Protein AF-A0A699LBB0-F1 (afdb_monomer_lite)

Sequence (188 aa):
MNMSPANKAYFEFEKEAIHLILNGIGDEIYSTVNACQTAQEMWEAIERLQQGESLTFKMTMNVVAAREKVGSLVVQQSGIQCFNCKEFNHFAKECRKPKRVKDSVYHKEKMLMCKQAEKERDDERVALANLIANLKLDVDENKKIQKQLKKANTTLAQELKECKTILAKTSKPLGESNSVRDSFLIAL

Radius of gyration: 39.81 Å; chains: 1; bounding box: 72×60×125 Å

Structure (mmCIF, N/CA/C/O backbone):
data_AF-A0A699LBB0-F1
#
_entry.id   AF-A0A699LBB0-F1
#
loop_
_atom_site.group_PDB
_atom_site.id
_atom_site.type_symbol
_atom_site.label_atom_id
_atom_site.label_alt_id
_atom_site.label_comp_id
_atom_site.label_asym_id
_atom_site.label_entity_id
_atom_site.label_seq_id
_atom_site.pdbx_PDB_ins_code
_atom_site.Cartn_x
_atom_site.Cartn_y
_atom_site.Cartn_z
_atom_site.occupancy
_atom_site.B_iso_or_equiv
_atom_site.auth_seq_id
_atom_site.auth_comp_id
_atom_site.auth_asym_id
_atom_site.auth_atom_id
_atom_site.pdbx_PDB_model_num
ATOM 1 N N . MET A 1 1 ? -10.894 26.001 49.908 1.00 48.53 1 MET A N 1
ATOM 2 C CA . MET A 1 1 ? -11.945 24.960 49.942 1.00 48.53 1 MET A CA 1
ATOM 3 C C . MET A 1 1 ? -11.392 23.718 49.254 1.00 48.53 1 MET A C 1
ATOM 5 O O . MET A 1 1 ? -11.045 23.811 48.086 1.00 48.53 1 MET A O 1
ATOM 9 N N . ASN A 1 2 ? -11.216 22.603 49.974 1.00 55.53 2 ASN A N 1
ATOM 10 C CA . ASN A 1 2 ? -10.726 21.348 49.388 1.00 55.53 2 ASN A CA 1
ATOM 11 C C . ASN A 1 2 ? -11.867 20.671 48.622 1.00 55.53 2 ASN A C 1
ATOM 13 O O . ASN A 1 2 ? -12.821 20.190 49.229 1.00 55.53 2 ASN A O 1
ATOM 17 N N . MET A 1 3 ? -11.782 20.659 47.294 1.00 54.81 3 MET A N 1
ATOM 18 C CA . MET A 1 3 ? -12.710 19.905 46.453 1.00 54.81 3 MET A CA 1
ATOM 19 C C . MET A 1 3 ? -12.428 18.402 46.541 1.00 54.81 3 MET A C 1
ATOM 21 O O . MET A 1 3 ? -11.270 17.986 46.583 1.00 54.81 3 MET A O 1
ATOM 25 N N . SER A 1 4 ? -13.486 17.583 46.545 1.00 69.56 4 SER A N 1
ATOM 26 C CA . SER A 1 4 ? -13.346 16.124 46.531 1.00 69.56 4 SER A CA 1
ATOM 27 C C . SER A 1 4 ? -12.739 15.646 45.197 1.00 69.56 4 SER A C 1
ATOM 29 O O . SER A 1 4 ? -12.966 16.281 44.160 1.00 69.56 4 SER A O 1
ATOM 31 N N . PRO A 1 5 ? -12.005 14.517 45.178 1.00 63.12 5 PRO A N 1
ATOM 32 C CA . PRO A 1 5 ? -11.425 13.966 43.950 1.00 63.12 5 PRO A CA 1
ATOM 33 C C . PRO A 1 5 ? -12.453 13.709 42.835 1.00 63.12 5 PRO A C 1
ATOM 35 O O . PRO A 1 5 ? -12.134 13.880 41.661 1.00 63.12 5 PRO A O 1
ATOM 38 N N . ALA A 1 6 ? -13.698 13.371 43.192 1.00 58.69 6 ALA A N 1
ATOM 39 C CA . ALA A 1 6 ? -14.789 13.166 42.238 1.00 58.69 6 ALA A CA 1
ATOM 40 C C . ALA A 1 6 ? -15.269 14.484 41.604 1.00 58.69 6 ALA A C 1
ATOM 42 O O . ALA A 1 6 ? -15.488 14.543 40.397 1.00 58.69 6 ALA A O 1
ATOM 43 N N . ASN A 1 7 ? -15.345 15.565 42.388 1.00 60.31 7 ASN A N 1
ATOM 44 C CA . ASN A 1 7 ? -15.738 16.886 41.882 1.00 60.31 7 ASN A CA 1
ATOM 45 C C . ASN A 1 7 ? -14.642 17.501 41.001 1.00 60.31 7 ASN A C 1
ATOM 47 O O . ASN A 1 7 ? -14.938 18.249 40.074 1.00 60.31 7 ASN A O 1
ATOM 51 N N . LYS A 1 8 ? -13.373 17.161 41.263 1.00 69.62 8 LYS A N 1
ATOM 52 C CA . LYS A 1 8 ? -12.247 17.556 40.410 1.00 69.62 8 LYS A CA 1
ATOM 53 C C . LYS A 1 8 ? -12.285 16.837 39.058 1.00 69.62 8 LYS A C 1
ATOM 55 O O . LYS A 1 8 ? -12.109 17.478 38.034 1.00 69.62 8 LYS A O 1
ATOM 60 N N . ALA A 1 9 ? -12.571 15.535 39.050 1.00 62.31 9 ALA A N 1
ATOM 61 C CA . ALA A 1 9 ? -12.694 14.761 37.814 1.00 62.31 9 ALA A CA 1
ATOM 62 C C . ALA A 1 9 ? -13.878 15.220 36.944 1.00 62.31 9 ALA A C 1
ATOM 64 O O . ALA A 1 9 ? -13.747 15.288 35.727 1.00 62.31 9 ALA A O 1
ATOM 65 N N . TYR A 1 10 ? -15.004 15.582 37.567 1.00 62.62 10 TYR A N 1
ATOM 66 C CA . TYR A 1 10 ? -16.155 16.159 36.869 1.00 62.62 10 TYR A CA 1
ATOM 67 C C . TYR A 1 10 ? -15.807 17.495 36.190 1.00 62.62 10 TYR A C 1
ATOM 69 O O . TYR A 1 10 ? -16.092 17.676 35.012 1.00 62.62 10 TYR A O 1
ATOM 77 N N . PHE A 1 11 ? -15.127 18.396 36.905 1.00 64.94 11 PHE A N 1
ATOM 78 C CA . PHE A 1 11 ? -14.743 19.704 36.369 1.00 64.94 11 PHE A CA 1
ATOM 79 C C . PHE A 1 11 ? -13.715 19.604 35.231 1.00 64.94 11 PHE A C 1
ATOM 81 O O . PHE A 1 11 ? -13.811 20.325 34.240 1.00 64.94 11 PHE A O 1
ATOM 88 N N . GLU A 1 12 ? -12.749 18.686 35.336 1.00 64.56 12 GLU A N 1
ATOM 89 C CA . GLU A 1 12 ? -11.790 18.440 34.250 1.00 64.56 12 GLU A CA 1
ATOM 90 C C . GLU A 1 12 ? -12.471 17.822 33.018 1.00 64.56 12 GLU A C 1
ATOM 92 O O . GLU A 1 12 ? -12.182 18.234 31.898 1.00 64.56 12 GLU A O 1
ATOM 97 N N . PHE A 1 13 ? -13.437 16.915 33.208 1.00 64.62 13 PHE A N 1
ATOM 98 C CA . PHE A 1 13 ? -14.227 16.347 32.109 1.00 64.62 13 PHE A CA 1
ATOM 99 C C . PHE A 1 13 ? -15.085 17.406 31.399 1.00 64.62 13 PHE A C 1
ATOM 101 O O . PHE A 1 13 ? -15.156 17.431 30.173 1.00 64.62 13 PHE A O 1
ATOM 108 N N . GLU A 1 14 ? -15.715 18.306 32.154 1.00 60.16 14 GLU A N 1
ATOM 109 C CA . GLU A 1 14 ? -16.531 19.396 31.608 1.00 60.16 14 GLU A CA 1
ATOM 110 C C . GLU A 1 14 ? -15.676 20.405 30.824 1.00 60.16 14 GLU A C 1
ATOM 112 O O . GLU A 1 14 ? -16.025 20.793 29.709 1.00 60.16 14 GLU A O 1
ATOM 117 N N . LYS A 1 15 ? -14.496 20.754 31.347 1.00 68.38 15 LYS A N 1
ATOM 118 C CA . LYS A 1 15 ? -13.512 21.600 30.660 1.00 68.38 15 LYS A CA 1
ATOM 119 C C . LYS A 1 15 ? -13.000 20.960 29.364 1.00 68.38 15 LYS A C 1
ATOM 121 O O . LYS A 1 15 ? -12.863 21.652 28.357 1.00 68.38 15 LYS A O 1
ATOM 126 N N . GLU A 1 16 ? -12.736 19.656 29.372 1.00 64.69 16 GLU A N 1
ATOM 127 C CA . GLU A 1 16 ? -12.279 18.910 28.196 1.00 64.69 16 GLU A CA 1
ATOM 128 C C . GLU A 1 16 ? -13.391 18.776 27.141 1.00 64.69 16 GLU A C 1
ATOM 130 O O . GLU A 1 16 ? -13.131 18.945 25.951 1.00 64.69 16 GLU A O 1
ATOM 135 N N . ALA A 1 17 ? -14.649 18.594 27.559 1.00 62.25 17 ALA A N 1
ATOM 136 C CA . ALA A 1 17 ? -15.809 18.590 26.667 1.00 62.25 17 ALA A CA 1
ATOM 137 C C . ALA A 1 17 ? -16.053 19.960 26.012 1.00 62.25 17 ALA A C 1
ATOM 139 O O . ALA A 1 17 ? -16.265 20.031 24.802 1.00 62.25 17 ALA A O 1
ATOM 140 N N . ILE A 1 18 ? -15.966 21.053 26.777 1.00 64.06 18 ILE A N 1
ATOM 141 C CA . ILE A 1 18 ? -16.083 22.423 26.250 1.00 64.06 18 ILE A CA 1
ATOM 142 C C . ILE A 1 18 ? -14.939 22.718 25.274 1.00 64.06 18 ILE A C 1
ATOM 144 O O . ILE A 1 18 ? -15.178 23.250 24.194 1.00 64.06 18 ILE A O 1
ATOM 148 N N . HIS A 1 19 ? -13.711 22.314 25.603 1.00 62.78 19 HIS A N 1
ATOM 149 C CA . HIS A 1 19 ? -12.555 22.449 24.716 1.00 62.78 19 HIS A CA 1
ATOM 150 C C . HIS A 1 19 ? -12.717 21.647 23.413 1.00 62.78 19 HIS A C 1
ATOM 152 O O . HIS A 1 19 ? -12.365 22.132 22.343 1.00 62.78 19 HIS A O 1
ATOM 158 N N . LEU A 1 20 ? -13.298 20.446 23.471 1.00 60.78 20 LEU A N 1
ATOM 159 C CA . LEU A 1 20 ? -13.593 19.633 22.287 1.00 60.78 20 LEU A CA 1
ATOM 160 C C . LEU A 1 20 ? -14.722 20.215 21.423 1.00 60.78 20 LEU A C 1
ATOM 162 O O . LEU A 1 20 ? -14.669 20.081 20.204 1.00 60.78 20 LEU A O 1
ATOM 166 N N . ILE A 1 21 ? -15.717 20.872 22.025 1.00 64.88 21 ILE A N 1
ATOM 167 C CA . ILE A 1 21 ? -16.786 21.571 21.293 1.00 64.88 21 ILE A CA 1
ATOM 168 C C . ILE A 1 21 ? -16.237 22.837 20.630 1.00 64.88 21 ILE A C 1
ATOM 170 O O . ILE A 1 21 ? -16.498 23.065 19.452 1.00 64.88 21 ILE A O 1
ATOM 174 N N . LEU A 1 22 ? -15.434 23.624 21.351 1.00 55.34 22 LEU A N 1
ATOM 175 C CA . LEU A 1 22 ? -14.814 24.844 20.829 1.00 55.34 22 LEU A CA 1
ATOM 176 C C . LEU A 1 22 ? -13.776 24.550 19.738 1.00 55.34 22 LEU A C 1
ATOM 178 O O . LEU A 1 22 ? -13.750 25.265 18.750 1.00 55.34 22 LEU A O 1
ATOM 182 N N . ASN A 1 23 ? -13.001 23.466 19.854 1.00 61.09 23 ASN A N 1
ATOM 183 C CA . ASN A 1 23 ? -12.107 23.007 18.780 1.00 61.09 23 ASN A CA 1
ATOM 184 C C . ASN A 1 23 ? -12.842 22.258 17.653 1.00 61.09 23 ASN A C 1
ATOM 186 O O . ASN A 1 23 ? -12.261 22.005 16.599 1.00 61.09 23 ASN A O 1
ATOM 190 N N . GLY A 1 24 ? -14.084 21.826 17.893 1.00 58.84 24 GLY A N 1
ATOM 191 C CA . GLY A 1 24 ? -14.927 21.131 16.918 1.00 58.84 24 GLY A CA 1
ATOM 192 C C . GLY A 1 24 ? -15.723 22.084 16.025 1.00 58.84 24 GLY A C 1
ATOM 193 O O . GLY A 1 24 ? -16.041 21.734 14.889 1.00 58.84 24 GLY A O 1
ATOM 194 N N . ILE A 1 25 ? -16.019 23.291 16.510 1.00 59.22 25 ILE A N 1
ATOM 195 C CA . ILE A 1 25 ? -16.519 24.392 15.687 1.00 59.22 25 ILE A CA 1
ATOM 196 C C . ILE A 1 25 ? -15.293 25.032 15.036 1.00 59.22 25 ILE A C 1
ATOM 198 O O . ILE A 1 25 ? -14.481 25.642 15.718 1.00 59.22 25 ILE A O 1
ATOM 202 N N . GLY A 1 26 ? -15.128 24.851 13.723 1.00 62.97 26 GLY A N 1
ATOM 203 C CA . GLY A 1 26 ? -13.961 25.382 13.018 1.00 62.97 26 GLY A CA 1
ATOM 204 C C . GLY A 1 26 ? -13.833 26.897 13.197 1.00 62.97 26 GLY A C 1
ATOM 205 O O . GLY A 1 26 ? -14.835 27.611 13.097 1.00 62.97 26 GLY A O 1
ATOM 206 N N . ASP A 1 27 ? -12.604 27.383 13.407 1.00 62.00 27 ASP A N 1
ATOM 207 C CA . ASP A 1 27 ? -12.266 28.812 13.551 1.00 62.00 27 ASP A CA 1
ATOM 208 C C . ASP A 1 27 ? -12.868 29.682 12.433 1.00 62.00 27 ASP A C 1
ATOM 210 O O . ASP A 1 27 ? -13.175 30.856 12.641 1.00 62.00 27 ASP A O 1
ATOM 214 N N . GLU A 1 28 ? -13.093 29.091 11.257 1.00 59.22 28 GLU A N 1
ATOM 215 C CA . GLU A 1 28 ? -13.768 29.700 10.112 1.00 59.22 28 GLU A CA 1
ATOM 216 C C . GLU A 1 28 ? -15.216 30.109 10.406 1.00 59.22 28 GLU A C 1
ATOM 218 O O . GLU A 1 28 ? -15.623 31.186 9.987 1.00 59.22 28 GLU A O 1
ATOM 223 N N . ILE A 1 29 ? -15.997 29.318 11.148 1.00 63.59 29 ILE A N 1
ATOM 224 C CA . ILE A 1 29 ? -17.408 29.627 11.441 1.00 63.59 29 ILE A CA 1
ATOM 225 C C . ILE A 1 29 ? -17.489 30.770 12.457 1.00 63.59 29 ILE A C 1
ATOM 227 O O . ILE A 1 29 ? -18.223 31.736 12.247 1.00 63.59 29 ILE A O 1
ATOM 231 N N . TYR A 1 30 ? -16.689 30.699 13.524 1.00 63.66 30 TYR A N 1
ATOM 232 C CA . TYR A 1 30 ? -16.628 31.746 14.545 1.00 63.66 30 TYR A CA 1
ATOM 233 C C . TYR A 1 30 ? -16.095 33.067 13.968 1.00 63.66 30 TYR A C 1
ATOM 235 O O . TYR A 1 30 ? -16.681 34.122 14.204 1.00 63.66 30 TYR A O 1
ATOM 243 N N . SER A 1 31 ? -15.043 33.017 13.143 1.00 65.25 31 SER A N 1
ATOM 244 C CA . SER A 1 31 ? -14.464 34.207 12.501 1.00 65.25 31 SER A CA 1
ATOM 245 C C . SER A 1 31 ? -15.372 34.805 11.425 1.00 65.25 31 SER A C 1
ATOM 247 O O . SER A 1 31 ? -15.443 36.026 11.312 1.00 65.25 31 SER A O 1
ATOM 249 N N . THR A 1 32 ? -16.101 33.976 10.668 1.00 64.38 32 THR A N 1
ATOM 250 C CA . THR A 1 32 ? -17.059 34.444 9.649 1.00 64.38 32 THR A CA 1
ATOM 251 C C . THR A 1 32 ? -18.239 35.166 10.292 1.00 64.38 32 THR A C 1
ATOM 253 O O . THR A 1 32 ? -18.609 36.242 9.838 1.00 64.38 32 THR A O 1
ATOM 256 N N . VAL A 1 33 ? -18.790 34.622 11.383 1.00 62.00 33 VAL A N 1
ATOM 257 C CA . VAL A 1 33 ? -19.897 35.248 12.124 1.00 62.00 33 VAL A CA 1
ATOM 258 C C . VAL A 1 33 ? -19.440 36.522 12.844 1.00 62.00 33 VAL A C 1
ATOM 260 O O . VAL A 1 33 ? -20.133 37.533 12.805 1.00 62.00 33 VAL A O 1
ATOM 263 N N . ASN A 1 34 ? -18.251 36.507 13.455 1.00 66.81 34 ASN A N 1
ATOM 264 C CA . ASN A 1 34 ? -17.688 37.655 14.173 1.00 66.81 34 ASN A CA 1
ATOM 265 C C . ASN A 1 34 ? -17.257 38.815 13.248 1.00 66.81 34 ASN A C 1
ATOM 267 O O . ASN A 1 34 ? -17.093 39.940 13.714 1.00 66.81 34 ASN A O 1
ATOM 271 N N . ALA A 1 35 ? -17.061 38.559 11.950 1.00 73.69 35 ALA A N 1
ATOM 272 C CA . ALA A 1 35 ? -16.730 39.580 10.954 1.00 73.69 35 ALA A CA 1
ATOM 273 C C . ALA A 1 35 ? -17.959 40.325 10.396 1.00 73.69 35 ALA A C 1
ATOM 275 O O . ALA A 1 35 ? -17.794 41.363 9.752 1.00 73.69 35 ALA A O 1
ATOM 276 N N . CYS A 1 36 ? -19.178 39.828 10.631 1.00 79.69 36 CYS A N 1
ATOM 277 C CA . CYS A 1 36 ? -20.410 40.466 10.172 1.00 79.69 36 CYS A CA 1
ATOM 278 C C . CYS A 1 36 ? -20.770 41.661 11.065 1.00 79.69 36 CYS A C 1
ATOM 280 O O . CYS A 1 36 ? -20.838 41.540 12.287 1.00 79.69 36 CYS A O 1
ATOM 282 N N . GLN A 1 37 ? -21.039 42.817 10.458 1.00 77.38 37 GLN A N 1
ATOM 283 C CA . GLN A 1 37 ? -21.386 44.041 11.192 1.00 77.38 37 GLN A CA 1
ATOM 284 C C . GLN A 1 37 ? -22.900 44.236 11.286 1.00 77.38 37 GLN A C 1
ATOM 286 O O . GLN A 1 37 ? -23.384 44.983 12.139 1.00 77.38 37 GLN A O 1
ATOM 291 N N . THR A 1 38 ? -23.661 43.541 10.438 1.00 71.25 38 THR A N 1
ATOM 292 C CA . THR A 1 38 ? -25.122 43.603 10.412 1.00 71.25 38 THR A CA 1
ATOM 293 C C . THR A 1 38 ? -25.757 42.214 10.469 1.00 71.25 38 THR A C 1
ATOM 295 O O . THR A 1 38 ? -25.184 41.212 10.039 1.00 71.25 38 THR A O 1
ATOM 298 N N . ALA A 1 39 ? -26.991 42.150 10.977 1.00 59.56 39 ALA A N 1
ATOM 299 C CA . ALA A 1 39 ? -27.748 40.901 11.049 1.00 59.56 39 ALA A CA 1
ATOM 300 C C . ALA A 1 39 ? -28.044 40.301 9.659 1.00 59.56 39 ALA A C 1
ATOM 302 O O . ALA A 1 39 ? -28.161 39.085 9.532 1.00 59.56 39 ALA A O 1
ATOM 303 N N . GLN A 1 40 ? -28.128 41.141 8.619 1.00 60.88 40 GLN A N 1
ATOM 304 C CA . GLN A 1 40 ? -28.334 40.700 7.240 1.00 60.88 40 GLN A CA 1
ATOM 305 C C . GLN A 1 40 ? -27.102 39.968 6.688 1.00 60.88 40 GLN A C 1
ATOM 307 O O . GLN A 1 40 ? -27.235 38.869 6.159 1.00 60.88 40 GLN A O 1
ATOM 312 N N . GLU A 1 41 ? -25.902 40.526 6.871 1.00 69.38 41 GLU A N 1
ATOM 313 C CA . GLU A 1 41 ? -24.646 39.877 6.462 1.00 69.38 41 GLU A CA 1
ATOM 314 C C . GLU A 1 41 ? -24.448 38.535 7.171 1.00 69.38 41 GLU A C 1
ATOM 316 O O . GLU A 1 41 ? -24.016 37.558 6.558 1.00 69.38 41 GLU A O 1
ATOM 321 N N . MET A 1 42 ? -24.822 38.473 8.452 1.00 73.88 42 MET A N 1
ATOM 322 C CA . MET A 1 42 ? -24.764 37.245 9.239 1.00 73.88 42 MET A CA 1
ATOM 323 C C . MET A 1 42 ? -25.721 36.173 8.693 1.00 73.88 42 MET A C 1
ATOM 325 O O . MET A 1 42 ? -25.341 35.008 8.587 1.00 73.88 42 MET A O 1
ATOM 329 N N . TRP A 1 43 ? -26.935 36.557 8.284 1.00 66.31 43 TRP A N 1
ATOM 330 C CA . TRP A 1 43 ? -27.913 35.641 7.687 1.00 66.31 43 TRP A CA 1
ATOM 331 C C . TRP A 1 43 ? -27.460 35.100 6.321 1.00 66.31 43 TRP A C 1
ATOM 333 O O . TRP A 1 43 ? -27.493 33.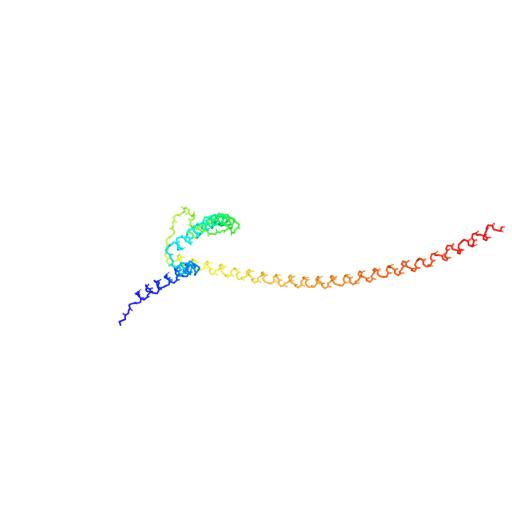892 6.094 1.00 66.31 43 TRP A O 1
ATOM 343 N N . GLU A 1 44 ? -26.945 35.961 5.440 1.00 70.50 44 GLU A N 1
ATOM 344 C CA . GLU A 1 44 ? -26.431 35.564 4.120 1.00 70.50 44 GLU A CA 1
ATOM 345 C C . GLU A 1 44 ? -25.162 34.690 4.201 1.00 70.50 44 GLU A C 1
ATOM 347 O O . GLU A 1 44 ? -24.890 33.890 3.298 1.00 70.50 44 GLU A O 1
ATOM 352 N N . ALA A 1 45 ? -24.357 34.838 5.259 1.00 68.06 45 ALA A N 1
ATOM 353 C CA . ALA A 1 45 ? -23.206 33.974 5.527 1.00 68.06 45 ALA A CA 1
ATOM 354 C C . ALA A 1 45 ? -23.642 32.575 5.997 1.00 68.06 45 ALA A C 1
ATOM 356 O O . ALA A 1 45 ? -23.113 31.570 5.518 1.00 68.06 45 ALA A O 1
ATOM 357 N N . ILE A 1 46 ? -24.650 32.500 6.873 1.00 65.44 46 ILE A N 1
ATOM 358 C CA . ILE A 1 46 ? -25.242 31.235 7.337 1.00 65.44 46 ILE A CA 1
ATOM 359 C C . ILE A 1 46 ? -25.915 30.488 6.175 1.00 65.44 46 ILE A C 1
ATOM 361 O O . ILE A 1 46 ? -25.724 29.283 6.029 1.00 65.44 46 ILE A O 1
ATOM 365 N N . GLU A 1 47 ? -26.634 31.189 5.297 1.00 67.44 47 GLU A N 1
ATOM 366 C CA . GLU A 1 47 ? -27.307 30.584 4.141 1.00 67.44 47 GLU A CA 1
ATOM 367 C C . GLU A 1 47 ? -26.307 30.013 3.112 1.00 67.44 47 GLU A C 1
ATOM 369 O O . GLU A 1 47 ? -26.506 28.922 2.571 1.00 67.44 47 GLU A O 1
ATOM 374 N N . ARG A 1 48 ? -25.167 30.688 2.898 1.00 67.88 48 ARG A N 1
ATOM 375 C CA . ARG A 1 48 ? -24.061 30.173 2.068 1.00 67.88 48 ARG A CA 1
ATOM 376 C C . ARG A 1 48 ? -23.389 28.941 2.675 1.00 67.88 48 ARG A C 1
ATOM 378 O O . ARG A 1 48 ? -23.063 28.007 1.939 1.00 67.88 48 ARG A O 1
ATOM 385 N N . LEU A 1 49 ? -23.225 28.906 3.998 1.00 65.38 49 LEU A N 1
ATOM 386 C CA . LEU A 1 49 ? -22.730 27.724 4.710 1.00 65.38 49 LEU A CA 1
ATOM 387 C C . LEU A 1 49 ? -23.702 26.545 4.565 1.00 65.38 49 LEU A C 1
ATOM 389 O O . LEU A 1 49 ? -23.260 25.448 4.240 1.00 65.38 49 LEU A O 1
ATOM 393 N N . GLN A 1 50 ? -25.012 26.777 4.672 1.00 59.72 50 GLN A N 1
ATOM 394 C CA . GLN A 1 50 ? -26.049 25.753 4.474 1.00 59.72 50 GLN A CA 1
ATOM 395 C C . GLN A 1 50 ? -26.127 25.227 3.025 1.00 59.72 50 GLN A C 1
ATOM 397 O O . GLN A 1 50 ? -26.386 24.045 2.785 1.00 59.72 50 GLN A O 1
ATOM 402 N N . GLN A 1 51 ? -25.859 26.067 2.021 1.00 59.91 51 GLN A N 1
ATOM 403 C CA . GLN A 1 51 ? -25.744 25.614 0.627 1.00 59.91 51 GLN A CA 1
ATOM 404 C C . GLN A 1 51 ? -24.472 24.779 0.394 1.00 59.91 51 GLN A C 1
ATOM 406 O O . GLN A 1 51 ? -24.513 23.782 -0.335 1.00 59.91 51 GLN A O 1
ATOM 411 N N . GLY A 1 52 ? -23.366 25.124 1.064 1.00 57.34 52 GLY A N 1
ATOM 412 C CA . GLY A 1 52 ? -22.172 24.281 1.164 1.00 57.34 52 GLY A CA 1
ATOM 413 C C . GLY A 1 52 ? -22.447 22.956 1.884 1.00 57.34 52 GLY A C 1
ATOM 414 O O . GLY A 1 52 ? -21.983 21.911 1.427 1.00 57.34 52 GLY A O 1
ATOM 415 N N . GLU A 1 53 ? -23.279 22.971 2.932 1.00 56.25 53 GLU A N 1
ATOM 416 C CA . GLU A 1 53 ? -23.725 21.784 3.672 1.00 56.25 53 GLU A CA 1
ATOM 417 C C . GLU A 1 53 ? -24.464 20.772 2.794 1.00 56.25 53 GLU A C 1
ATOM 419 O O . GLU A 1 53 ? -24.313 19.578 2.998 1.00 56.25 53 GLU A O 1
ATOM 424 N N . SER A 1 54 ? -25.207 21.192 1.768 1.00 60.12 54 SER A N 1
ATOM 425 C CA . SER A 1 54 ? -25.858 20.260 0.828 1.00 60.12 54 SER A CA 1
ATOM 426 C C . SER A 1 54 ? -24.844 19.451 0.001 1.00 60.12 54 SER A C 1
ATOM 428 O O . SER A 1 54 ? -25.002 18.238 -0.207 1.00 60.12 54 SER A O 1
ATOM 430 N N . LEU A 1 55 ? -23.755 20.095 -0.435 1.00 60.06 55 LEU A N 1
ATOM 431 C CA . LEU A 1 55 ? -22.662 19.424 -1.141 1.00 60.06 55 LEU A CA 1
ATOM 432 C C . LEU A 1 55 ? -21.819 18.573 -0.187 1.00 60.06 55 LEU A C 1
ATOM 434 O O . LEU A 1 55 ? -21.526 17.417 -0.504 1.00 60.06 55 LEU A O 1
ATOM 438 N N . THR A 1 56 ? -21.468 19.099 0.989 1.00 56.75 56 THR A N 1
ATOM 439 C CA . THR A 1 56 ? -20.710 18.345 1.995 1.00 56.75 56 THR A CA 1
ATOM 440 C C . THR A 1 56 ? -21.538 17.215 2.596 1.00 56.75 56 THR A C 1
ATOM 442 O O . THR A 1 56 ? -20.963 16.180 2.904 1.00 56.75 56 THR A O 1
ATOM 445 N N . PHE A 1 57 ? -22.867 17.314 2.672 1.00 69.44 57 PHE A N 1
ATOM 446 C CA . PHE A 1 57 ? -23.766 16.232 3.078 1.00 69.44 57 PHE A CA 1
ATOM 447 C C . PHE A 1 57 ? -23.779 15.119 2.034 1.00 69.44 57 PHE A C 1
ATOM 449 O O . PHE A 1 57 ? -23.607 13.955 2.384 1.00 69.44 57 PHE A O 1
ATOM 456 N N . LYS A 1 58 ? -23.882 15.449 0.738 1.00 66.06 58 LYS A N 1
ATOM 457 C CA . LYS A 1 58 ? -23.720 14.461 -0.345 1.00 66.06 58 LYS A CA 1
ATOM 458 C C . LYS A 1 58 ? -22.341 13.802 -0.322 1.00 66.06 58 LYS A C 1
ATOM 460 O O . LYS A 1 58 ? -22.251 12.580 -0.431 1.00 66.06 58 LYS A O 1
ATOM 465 N N . MET A 1 59 ? -21.270 14.578 -0.154 1.00 69.75 59 MET A N 1
ATOM 466 C CA . MET A 1 59 ? -19.912 14.038 -0.030 1.00 69.75 59 MET A CA 1
ATOM 467 C C . MET A 1 59 ? -19.779 13.158 1.214 1.00 69.75 59 MET A C 1
ATOM 469 O O . MET A 1 59 ? -19.254 12.055 1.121 1.00 69.75 59 MET A O 1
ATOM 473 N N . THR A 1 60 ? -20.328 13.588 2.347 1.00 70.50 60 THR A N 1
ATOM 474 C CA . THR A 1 60 ? -20.378 12.827 3.600 1.00 70.50 60 THR A CA 1
ATOM 475 C C . THR A 1 60 ? -21.137 11.520 3.420 1.00 70.50 60 THR A C 1
ATOM 477 O O . THR A 1 60 ? -20.623 10.478 3.801 1.00 70.50 60 THR A O 1
ATOM 480 N N . MET A 1 61 ? -22.311 11.525 2.788 1.00 75.31 61 MET A N 1
ATOM 481 C CA . MET A 1 61 ? -23.083 10.312 2.497 1.00 75.31 61 MET A CA 1
ATOM 482 C C . MET A 1 61 ? -22.325 9.363 1.567 1.00 75.31 61 MET A C 1
ATOM 484 O O . MET A 1 61 ? -22.299 8.159 1.812 1.00 75.31 61 MET A O 1
ATOM 488 N N . ASN A 1 62 ? -21.627 9.890 0.559 1.00 75.25 62 ASN A N 1
ATOM 489 C CA . ASN A 1 62 ? -20.760 9.087 -0.303 1.00 75.25 62 ASN A CA 1
ATOM 490 C C . ASN A 1 62 ? -19.566 8.502 0.468 1.00 75.25 62 ASN A C 1
ATOM 492 O O . ASN A 1 62 ? -19.217 7.342 0.264 1.00 75.25 62 ASN A O 1
ATOM 496 N N . VAL A 1 63 ? -18.963 9.269 1.381 1.00 74.25 63 VAL A N 1
ATOM 497 C CA . VAL A 1 63 ? -17.874 8.816 2.261 1.00 74.25 63 VAL A CA 1
ATOM 498 C C . VAL A 1 63 ? -18.369 7.773 3.260 1.00 74.25 63 VAL A C 1
ATOM 500 O O . VAL A 1 63 ? -17.665 6.796 3.496 1.00 74.25 63 VAL A O 1
ATOM 503 N N . VAL A 1 64 ? -19.572 7.929 3.818 1.00 77.62 64 VAL A N 1
ATOM 504 C CA . VAL A 1 64 ? -20.216 6.949 4.707 1.00 77.62 64 VAL A CA 1
ATOM 505 C C . VAL A 1 64 ? -20.491 5.657 3.943 1.00 77.62 64 VAL A C 1
ATOM 507 O O . VAL A 1 64 ? -20.048 4.600 4.381 1.00 77.62 64 VAL A O 1
ATOM 510 N N . ALA A 1 65 ? -21.103 5.737 2.760 1.00 76.31 65 ALA A N 1
ATOM 511 C CA . ALA A 1 65 ? -21.362 4.576 1.912 1.00 76.31 65 ALA A CA 1
ATOM 512 C C . ALA A 1 65 ? -20.064 3.877 1.463 1.00 76.31 65 ALA A C 1
ATOM 514 O O . ALA A 1 65 ? -19.980 2.647 1.443 1.00 76.31 65 ALA A O 1
ATOM 515 N N . ALA A 1 66 ? -19.021 4.642 1.129 1.00 75.19 66 ALA A N 1
ATOM 516 C CA . ALA A 1 66 ? -17.704 4.096 0.817 1.00 75.19 66 ALA A CA 1
ATOM 517 C C . ALA A 1 66 ? -17.063 3.438 2.048 1.00 75.19 66 ALA A C 1
ATOM 519 O O . ALA A 1 66 ? -16.539 2.331 1.939 1.00 75.19 66 ALA A O 1
ATOM 520 N N . ARG A 1 67 ? -17.154 4.062 3.230 1.00 75.94 67 ARG A N 1
ATOM 521 C CA . ARG A 1 67 ? -16.687 3.491 4.503 1.00 75.94 67 ARG A CA 1
ATOM 522 C C . ARG A 1 67 ? -17.402 2.196 4.850 1.00 75.94 67 ARG A C 1
ATOM 524 O O . ARG A 1 67 ? -16.743 1.275 5.314 1.00 75.94 67 ARG A O 1
ATOM 531 N N . GLU A 1 68 ? -18.709 2.103 4.631 1.00 80.44 68 GLU A N 1
ATOM 532 C CA . GLU A 1 68 ? -19.473 0.875 4.866 1.00 80.44 68 GLU A CA 1
ATOM 533 C C . GLU A 1 68 ? -19.042 -0.244 3.917 1.00 80.44 68 GLU A C 1
ATOM 535 O O . GLU A 1 68 ? -18.794 -1.362 4.367 1.00 80.44 6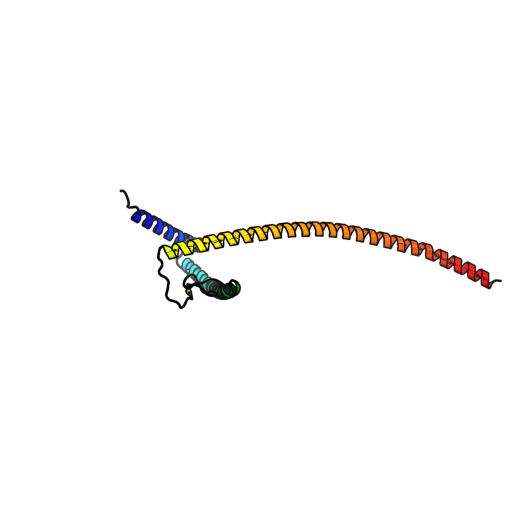8 GLU A O 1
ATOM 540 N N . LYS A 1 69 ? -18.857 0.058 2.625 1.00 79.94 69 LYS A N 1
ATOM 541 C CA . LYS A 1 69 ? -18.355 -0.915 1.640 1.00 79.94 69 LYS A CA 1
ATOM 542 C C . LYS A 1 69 ? -16.940 -1.389 1.963 1.00 79.94 69 LYS A C 1
ATOM 544 O O . LYS A 1 69 ? -16.691 -2.592 1.968 1.00 79.94 69 LYS A O 1
ATOM 549 N N . VAL A 1 70 ? -16.028 -0.463 2.263 1.00 73.75 70 VAL A N 1
ATOM 550 C CA . VAL A 1 70 ? -14.655 -0.790 2.674 1.00 73.75 70 VAL A CA 1
ATOM 551 C C . VAL A 1 70 ? -14.672 -1.573 3.982 1.00 73.75 70 VAL A C 1
ATOM 553 O O . VAL A 1 70 ? -13.990 -2.582 4.086 1.00 73.75 70 VAL A O 1
ATOM 556 N N . GLY A 1 71 ? -15.494 -1.171 4.953 1.00 74.25 71 GLY A N 1
ATOM 557 C CA . GLY A 1 71 ? -15.673 -1.883 6.215 1.00 74.25 71 GLY A CA 1
ATOM 558 C C . GLY A 1 71 ? -16.132 -3.323 6.002 1.00 74.25 71 GLY A C 1
ATOM 559 O O . GLY A 1 71 ? -15.518 -4.232 6.545 1.00 74.25 71 GLY A O 1
ATOM 560 N N . SER A 1 72 ? -17.143 -3.547 5.159 1.00 74.44 72 SER A N 1
ATOM 561 C CA . SER A 1 72 ? -17.622 -4.888 4.800 1.00 74.44 72 SER A CA 1
ATOM 562 C C . SER A 1 72 ? -16.546 -5.725 4.103 1.00 74.44 72 SER A C 1
ATOM 564 O O . SER A 1 72 ? -16.395 -6.905 4.413 1.00 74.44 72 SER A O 1
ATOM 566 N N . LEU A 1 73 ? -15.789 -5.132 3.176 1.00 73.31 73 LEU A N 1
ATOM 567 C CA . LEU A 1 73 ? -14.720 -5.832 2.464 1.00 73.31 73 LEU A CA 1
ATOM 568 C C . LEU A 1 73 ? -13.573 -6.204 3.413 1.00 73.31 73 LEU A C 1
ATOM 570 O O . LEU A 1 73 ? -13.108 -7.340 3.404 1.00 73.31 73 LEU A O 1
ATOM 574 N N . VAL A 1 74 ? -13.169 -5.271 4.281 1.00 71.81 74 VAL A N 1
ATOM 575 C CA . VAL A 1 74 ? -12.158 -5.502 5.318 1.00 71.81 74 VAL A CA 1
ATOM 576 C C . VAL A 1 74 ? -12.616 -6.615 6.250 1.00 71.81 74 VAL A C 1
ATOM 578 O O . VAL A 1 74 ? -11.846 -7.531 6.503 1.00 71.81 74 VAL A O 1
ATOM 581 N N . VAL A 1 75 ? -13.864 -6.602 6.718 1.00 70.38 75 VAL A N 1
ATOM 582 C CA . VAL A 1 75 ? -14.433 -7.655 7.580 1.00 70.38 75 VAL A CA 1
ATOM 583 C C . VAL A 1 75 ? -14.338 -9.038 6.932 1.00 70.38 75 VAL A C 1
ATOM 585 O O . VAL A 1 75 ? -13.945 -9.987 7.607 1.00 70.38 75 VAL A O 1
ATOM 588 N N . GLN A 1 76 ? -14.665 -9.144 5.640 1.00 69.19 76 GLN A N 1
ATOM 589 C CA . GLN A 1 76 ? -14.632 -10.401 4.886 1.00 69.19 76 GLN A CA 1
ATOM 590 C C . GLN A 1 76 ? -13.208 -10.894 4.600 1.00 69.19 76 GLN A C 1
ATOM 592 O O . GLN A 1 76 ? -12.955 -12.092 4.675 1.00 69.19 76 GLN A O 1
ATOM 597 N N . GLN A 1 77 ? -12.284 -9.991 4.263 1.00 71.62 77 GLN A N 1
ATOM 598 C CA . GLN A 1 77 ? -10.915 -10.349 3.875 1.00 71.62 77 GLN A CA 1
ATOM 599 C C . GLN A 1 77 ? -9.981 -10.553 5.072 1.00 71.62 77 GLN A C 1
ATOM 601 O O . GLN A 1 77 ? -9.098 -11.400 5.015 1.00 71.62 77 GLN A O 1
ATOM 606 N N . SER A 1 78 ? -10.165 -9.785 6.151 1.00 69.94 78 SER A N 1
ATOM 607 C CA . SER A 1 78 ? -9.300 -9.843 7.340 1.00 69.94 78 SER A CA 1
ATOM 608 C C . SER A 1 78 ? -9.714 -10.907 8.353 1.00 69.94 78 SER A C 1
ATOM 610 O O . SER A 1 78 ? -8.994 -11.118 9.324 1.00 69.94 78 SER A O 1
ATOM 612 N N . GLY A 1 79 ? -10.868 -11.563 8.161 1.00 77.38 79 GLY A N 1
ATOM 613 C CA . GLY A 1 79 ? -11.380 -12.541 9.117 1.00 77.38 79 GLY A CA 1
ATOM 614 C C . GLY A 1 79 ? -11.527 -11.925 10.506 1.00 77.38 79 GLY A C 1
ATOM 615 O O . GLY A 1 79 ? -10.979 -12.438 11.476 1.00 77.38 79 GLY A O 1
ATOM 616 N N . ILE A 1 80 ? -12.210 -10.781 10.619 1.00 84.06 80 ILE A N 1
ATOM 617 C CA . ILE A 1 80 ? -12.313 -10.073 11.902 1.00 84.06 80 ILE A CA 1
ATOM 618 C C . ILE A 1 80 ? -13.023 -10.935 12.948 1.00 84.06 80 ILE A C 1
ATOM 620 O O . ILE A 1 80 ? -14.115 -11.446 12.705 1.00 84.06 80 ILE A O 1
ATOM 624 N N . GLN A 1 81 ? -12.437 -11.075 14.136 1.00 84.88 81 GLN A N 1
ATOM 625 C CA . GLN A 1 81 ? -13.068 -11.813 15.227 1.00 84.88 81 GLN A CA 1
ATOM 626 C C . GLN A 1 81 ? -14.002 -10.912 16.046 1.00 84.88 81 GLN A C 1
ATOM 628 O O . GLN A 1 81 ? -13.602 -9.886 16.603 1.00 84.88 81 GLN A O 1
ATOM 633 N N . CYS A 1 82 ? -15.258 -11.323 16.191 1.00 87.19 82 CYS A N 1
ATOM 634 C CA . CYS A 1 82 ? -16.236 -10.649 17.026 1.00 87.19 82 CYS A CA 1
ATOM 635 C C . CYS A 1 82 ? -15.887 -10.802 18.512 1.00 87.19 82 CYS A C 1
ATOM 637 O O . CYS A 1 82 ? -15.933 -11.893 19.078 1.00 87.19 82 CYS A O 1
ATOM 639 N N . PHE A 1 83 ? -15.623 -9.689 19.200 1.00 85.06 83 PHE A N 1
ATOM 640 C CA . PHE A 1 83 ? -15.277 -9.721 20.626 1.00 85.06 83 PHE A CA 1
ATOM 641 C C . PHE A 1 83 ? -16.419 -10.232 21.532 1.00 85.06 83 PHE A C 1
ATOM 643 O O . PHE A 1 83 ? -16.161 -10.733 22.628 1.00 85.06 83 PHE A O 1
ATOM 650 N N . ASN A 1 84 ? -17.674 -10.130 21.070 1.00 86.81 84 ASN A N 1
ATOM 651 C CA . ASN A 1 84 ? -18.850 -10.582 21.815 1.00 86.81 84 ASN A CA 1
ATOM 652 C C . ASN A 1 84 ? -18.982 -12.114 21.828 1.00 86.81 84 ASN A C 1
ATOM 654 O O . ASN A 1 84 ? -19.163 -12.694 22.893 1.00 86.81 84 ASN A O 1
ATOM 658 N N . CYS A 1 85 ? -18.877 -12.763 20.661 1.00 87.94 85 CYS A N 1
ATOM 659 C CA . CYS A 1 85 ? -19.166 -14.194 20.506 1.00 87.94 85 CYS A CA 1
ATOM 660 C C . CYS A 1 85 ? -17.998 -15.059 20.013 1.00 87.94 85 CYS A C 1
ATOM 662 O O . CYS A 1 85 ? -18.171 -16.269 19.904 1.00 87.94 85 CYS A O 1
ATOM 664 N N . LYS A 1 86 ? -16.839 -14.456 19.723 1.00 86.81 86 LYS A N 1
ATOM 665 C CA . LYS A 1 86 ? -15.602 -15.101 19.245 1.00 86.81 86 LYS A CA 1
ATOM 666 C C . LYS A 1 86 ? -15.666 -15.738 17.851 1.00 86.81 86 LYS A C 1
ATOM 668 O O . LYS A 1 86 ? -14.671 -16.304 17.409 1.00 86.81 86 LYS A O 1
ATOM 673 N N . GLU A 1 87 ? -16.779 -15.586 17.139 1.00 88.69 87 GLU A N 1
ATOM 674 C CA . GLU A 1 87 ? -16.907 -15.961 15.726 1.00 88.69 87 GLU A CA 1
ATOM 675 C C . GLU A 1 87 ? -16.322 -14.888 14.804 1.00 88.69 87 GLU A C 1
ATOM 677 O O . GLU A 1 87 ? -16.225 -13.718 15.176 1.00 88.69 87 GLU A O 1
ATOM 682 N N . PHE A 1 88 ? -15.945 -15.286 13.593 1.00 87.06 88 PHE A N 1
ATOM 683 C CA . PHE A 1 88 ? -15.313 -14.409 12.612 1.00 87.06 88 PHE A CA 1
ATOM 684 C C . PHE A 1 88 ? -16.329 -13.675 11.712 1.00 87.06 88 PHE A C 1
ATOM 686 O O . PHE A 1 88 ? -17.528 -13.966 11.728 1.00 87.06 88 PHE A O 1
ATOM 693 N N . ASN A 1 89 ? -15.834 -12.732 10.906 1.00 83.69 89 ASN A N 1
ATOM 694 C CA . ASN A 1 89 ? -16.530 -12.061 9.801 1.00 83.69 89 ASN A CA 1
ATOM 695 C C . ASN A 1 89 ? -17.681 -11.117 10.191 1.00 83.69 89 ASN A C 1
ATOM 697 O O . ASN A 1 89 ? -18.545 -10.837 9.362 1.00 83.69 89 ASN A O 1
ATOM 701 N N . HIS A 1 90 ? -17.709 -10.599 11.423 1.00 86.31 90 HIS A N 1
ATOM 702 C CA . HIS A 1 90 ? -18.636 -9.524 11.795 1.00 86.31 90 HIS A CA 1
ATOM 703 C C . HIS A 1 90 ? -18.140 -8.691 12.980 1.00 86.31 90 HIS A C 1
ATOM 705 O O . HIS A 1 90 ? -17.379 -9.159 13.833 1.00 86.31 90 HIS A O 1
ATOM 711 N N . PHE A 1 91 ? -18.620 -7.450 13.077 1.00 83.31 91 PHE A N 1
ATOM 712 C CA . PHE A 1 91 ? -18.325 -6.604 14.229 1.00 83.31 91 PHE A CA 1
ATOM 713 C C . PHE A 1 91 ? -19.192 -6.964 15.440 1.00 83.31 91 PHE A C 1
ATOM 715 O O . PHE A 1 91 ? -20.352 -7.350 15.316 1.00 83.31 91 PHE A O 1
ATOM 722 N N . ALA A 1 92 ? -18.688 -6.702 16.651 1.00 84.50 92 ALA A N 1
ATOM 723 C CA . ALA A 1 92 ? -19.467 -6.886 17.880 1.00 84.50 92 ALA A CA 1
ATOM 724 C C . ALA A 1 92 ? -20.787 -6.083 17.903 1.00 84.50 92 ALA A C 1
ATOM 726 O O . ALA A 1 92 ? -21.744 -6.519 18.536 1.00 84.50 92 ALA A O 1
ATOM 727 N N . LYS A 1 93 ? -20.858 -4.945 17.192 1.00 84.56 93 LYS A N 1
ATOM 728 C CA . LYS A 1 93 ? -22.086 -4.141 17.029 1.00 84.56 93 LYS A CA 1
ATOM 729 C C . LYS A 1 93 ? -23.163 -4.816 16.163 1.00 84.56 93 LYS A C 1
ATOM 731 O O . LYS A 1 93 ? -24.332 -4.492 16.314 1.00 84.56 93 LYS A O 1
ATOM 736 N N . GLU A 1 94 ? -22.771 -5.745 15.294 1.00 85.38 94 GLU A N 1
ATOM 737 C CA . GLU A 1 94 ? -23.642 -6.501 14.377 1.00 85.38 94 GLU A CA 1
ATOM 738 C C . GLU A 1 94 ? -23.951 -7.912 14.908 1.00 85.38 94 GLU A C 1
ATOM 740 O O . GLU A 1 94 ? -24.672 -8.687 14.280 1.00 85.38 94 GLU A O 1
ATOM 745 N N . CYS A 1 95 ? -23.400 -8.269 16.073 1.00 88.44 95 CYS A N 1
ATOM 746 C CA . CYS A 1 95 ? -23.555 -9.593 16.651 1.00 88.44 95 CYS A CA 1
ATOM 747 C C . CYS A 1 95 ? -24.994 -9.817 17.132 1.00 88.44 95 CYS A C 1
ATOM 749 O O . CYS A 1 95 ? -25.511 -9.061 17.953 1.00 88.44 95 CYS A O 1
ATOM 751 N N . ARG A 1 96 ? -25.617 -10.904 16.665 1.00 92.00 96 ARG A N 1
ATOM 752 C CA . ARG A 1 96 ? -26.980 -11.299 17.064 1.00 92.00 96 ARG A CA 1
ATOM 753 C C . ARG A 1 96 ? -27.035 -12.057 18.395 1.00 92.00 96 ARG A C 1
ATOM 755 O O . ARG A 1 96 ? -28.122 -12.270 18.922 1.00 92.00 96 ARG A O 1
ATOM 762 N N . LYS A 1 97 ? -25.889 -12.484 18.940 1.00 90.06 97 LYS A N 1
ATOM 763 C CA . LYS A 1 97 ? -25.830 -13.168 20.242 1.00 90.06 97 LYS A CA 1
ATOM 764 C C . LYS A 1 97 ? -26.011 -12.162 21.389 1.00 90.06 97 LYS A C 1
ATOM 766 O O . LYS A 1 97 ? -25.643 -10.996 21.218 1.00 90.06 97 LYS A O 1
ATOM 771 N N . PRO A 1 98 ? -26.517 -12.590 22.564 1.00 90.25 98 PRO A N 1
ATOM 772 C CA . PRO A 1 98 ? -26.642 -11.719 23.729 1.00 90.25 98 PRO A CA 1
ATOM 773 C C . PRO A 1 98 ? -25.342 -10.969 24.029 1.00 90.25 98 PRO A C 1
ATOM 775 O O . PRO A 1 98 ? -24.244 -11.502 23.845 1.00 90.25 98 PRO A O 1
ATOM 778 N N . LYS A 1 99 ? -25.463 -9.714 24.472 1.00 88.31 99 LYS A N 1
ATOM 779 C CA . LYS A 1 99 ? -24.296 -8.898 24.815 1.00 88.31 99 LYS A CA 1
ATOM 780 C C . LYS A 1 99 ? -23.613 -9.482 26.047 1.00 88.31 99 LYS A C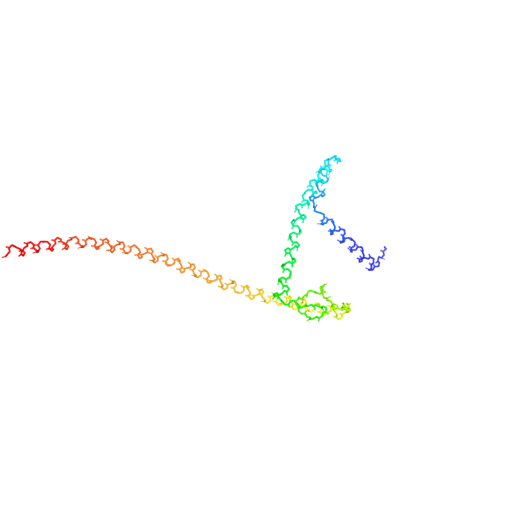 1
ATOM 782 O O . LYS A 1 99 ? -24.254 -9.704 27.072 1.00 88.31 99 LYS A O 1
ATOM 787 N N . ARG A 1 100 ? -22.305 -9.691 25.951 1.00 84.69 100 ARG A N 1
ATOM 788 C CA . ARG A 1 100 ? -21.461 -10.135 27.060 1.00 84.69 100 ARG A CA 1
ATOM 789 C C . ARG A 1 100 ? -21.430 -9.058 28.155 1.00 84.69 100 ARG A C 1
ATOM 791 O O . ARG A 1 100 ? -21.397 -7.862 27.850 1.00 84.69 100 ARG A O 1
ATOM 798 N N . VAL A 1 101 ? -21.446 -9.473 29.423 1.00 88.25 101 VAL A N 1
ATOM 799 C CA . VAL A 1 101 ? -21.334 -8.554 30.570 1.00 88.25 101 VAL A CA 1
ATOM 800 C C . VAL A 1 101 ? -19.961 -7.879 30.535 1.00 88.25 101 VAL A C 1
ATOM 802 O O . VAL A 1 101 ? -18.944 -8.537 30.323 1.00 88.25 101 VAL A O 1
ATOM 805 N N . LYS A 1 102 ? -19.929 -6.555 30.716 1.00 88.69 102 LYS A N 1
ATOM 806 C CA . LYS A 1 102 ? -18.695 -5.752 30.719 1.00 88.69 102 LYS A CA 1
ATOM 807 C C . LYS A 1 102 ? -18.054 -5.749 32.107 1.00 88.69 102 LYS A C 1
ATOM 809 O O . LYS A 1 102 ? -17.963 -4.715 32.760 1.00 88.69 102 LYS A O 1
ATOM 814 N N . ASP A 1 103 ? -17.681 -6.927 32.579 1.00 89.69 103 ASP A N 1
ATOM 815 C CA . ASP A 1 103 ? -16.964 -7.086 33.839 1.00 89.69 103 ASP A CA 1
ATOM 816 C C . ASP A 1 103 ? -15.463 -6.759 33.688 1.00 89.69 103 ASP A C 1
ATOM 818 O O . ASP A 1 103 ? -14.957 -6.403 32.617 1.00 89.69 103 ASP A O 1
ATOM 822 N N . SER A 1 104 ? -14.717 -6.865 34.786 1.00 89.62 104 SER A N 1
ATOM 823 C CA . SER A 1 104 ? -13.272 -6.620 34.778 1.00 89.62 104 SER A CA 1
ATOM 824 C C . SER A 1 104 ? -12.504 -7.607 33.886 1.00 89.62 104 SER A C 1
ATOM 826 O O . SER A 1 104 ? -11.461 -7.246 33.334 1.00 89.62 104 SER A O 1
ATOM 828 N N . VAL A 1 105 ? -13.017 -8.827 33.701 1.00 90.69 105 VAL A N 1
ATOM 829 C CA . VAL A 1 105 ? -12.410 -9.866 32.859 1.00 90.69 105 VAL A CA 1
ATOM 830 C C . VAL A 1 105 ? -12.532 -9.483 31.386 1.00 90.69 105 VAL A C 1
ATOM 832 O O . VAL A 1 105 ? -11.531 -9.494 30.670 1.00 90.69 105 VAL A O 1
ATOM 835 N N . TYR A 1 106 ? -13.715 -9.038 30.956 1.00 87.69 106 TYR A N 1
ATOM 836 C CA . TYR A 1 106 ? -13.980 -8.508 29.619 1.00 87.69 106 TYR A CA 1
ATOM 837 C C . TYR A 1 106 ? -13.006 -7.380 29.257 1.00 87.69 106 TYR A C 1
ATOM 839 O O . TYR A 1 106 ? -12.421 -7.371 28.171 1.00 87.69 106 TYR A O 1
ATOM 847 N N . HIS A 1 107 ? -12.796 -6.429 30.171 1.00 86.56 107 HIS A N 1
ATOM 848 C CA . HIS A 1 107 ? -11.903 -5.297 29.927 1.00 86.56 107 HIS A CA 1
ATOM 849 C C . HIS A 1 107 ? -10.426 -5.707 29.846 1.00 86.56 107 HIS A C 1
ATOM 851 O O . HIS A 1 107 ? -9.709 -5.207 28.975 1.00 86.56 107 HIS A O 1
ATOM 857 N N . LYS A 1 108 ? -9.979 -6.645 30.693 1.00 89.50 108 LYS A N 1
ATOM 858 C CA . LYS A 1 108 ? -8.617 -7.204 30.633 1.00 89.50 108 LYS A CA 1
ATOM 859 C C . LYS A 1 108 ? -8.367 -7.957 29.328 1.00 89.50 108 LYS A C 1
ATOM 861 O O . LYS A 1 108 ? -7.356 -7.713 28.674 1.00 89.50 108 LYS A O 1
ATOM 866 N N . GLU A 1 109 ? -9.300 -8.816 28.922 1.00 88.69 109 GLU A N 1
ATOM 867 C CA . GLU A 1 109 ? -9.220 -9.573 27.669 1.00 88.69 109 GLU A CA 1
ATOM 868 C C . GLU A 1 109 ? -9.156 -8.626 26.458 1.00 88.69 109 GLU A C 1
ATOM 870 O O . GLU A 1 109 ? -8.326 -8.804 25.567 1.00 88.69 109 GLU A O 1
ATOM 875 N N . LYS A 1 110 ? -9.965 -7.556 26.459 1.00 84.88 110 LYS A N 1
ATOM 876 C CA . LYS A 1 110 ? -9.960 -6.551 25.388 1.00 84.88 110 LYS A CA 1
ATOM 877 C C . LYS A 1 110 ? -8.619 -5.819 25.296 1.00 84.88 110 LYS A C 1
ATOM 879 O O . LYS A 1 110 ? -8.114 -5.615 24.198 1.00 84.88 110 LYS A O 1
ATOM 884 N N . MET A 1 111 ? -8.042 -5.438 26.436 1.00 89.12 111 MET A N 1
ATOM 885 C CA . MET A 1 111 ? -6.726 -4.795 26.486 1.00 89.12 111 MET A CA 1
ATOM 886 C C . MET A 1 111 ? -5.615 -5.696 25.943 1.00 89.12 111 MET A C 1
ATOM 888 O O . MET A 1 111 ? -4.776 -5.225 25.182 1.00 89.12 111 MET A O 1
ATOM 892 N N . LEU A 1 112 ? -5.600 -6.977 26.323 1.00 89.06 112 LEU A N 1
ATOM 893 C CA . LEU A 1 112 ? -4.586 -7.925 25.853 1.00 89.06 112 LEU A CA 1
ATOM 894 C C . LEU A 1 112 ? -4.655 -8.120 24.335 1.00 89.06 112 LEU A C 1
ATOM 896 O O . LEU A 1 112 ? -3.622 -8.075 23.675 1.00 89.06 112 LEU A O 1
ATOM 900 N N . MET A 1 113 ? -5.865 -8.242 23.785 1.00 81.06 113 MET A N 1
ATOM 901 C CA . MET A 1 113 ? -6.079 -8.330 22.337 1.00 81.06 113 MET A CA 1
ATOM 902 C C . MET A 1 113 ? -5.540 -7.095 21.598 1.00 81.06 113 MET A C 1
ATOM 904 O O . MET A 1 113 ? -4.858 -7.244 20.590 1.00 81.06 113 MET A O 1
ATOM 908 N N . CYS A 1 114 ? -5.792 -5.879 22.104 1.00 82.38 114 CYS A N 1
ATOM 909 C CA . CYS A 1 114 ? -5.255 -4.658 21.488 1.00 82.38 114 CYS A CA 1
ATOM 910 C C . CYS A 1 114 ? -3.721 -4.619 21.514 1.00 82.38 114 CYS A C 1
ATOM 912 O O . CYS A 1 114 ? -3.114 -4.284 20.504 1.00 82.38 114 CYS A O 1
ATOM 914 N N . LYS A 1 115 ? -3.099 -5.005 22.635 1.00 85.38 115 LYS A N 1
ATOM 915 C CA . LYS A 1 115 ? -1.633 -5.042 22.766 1.00 85.38 115 LYS A CA 1
ATOM 916 C C . LYS A 1 115 ? -0.988 -6.055 21.820 1.00 85.38 115 LYS A C 1
ATOM 918 O O . LYS A 1 115 ? 0.060 -5.777 21.250 1.00 85.38 115 LYS A O 1
ATOM 923 N N . GLN A 1 116 ? -1.610 -7.221 21.653 1.00 83.88 116 GLN A N 1
ATOM 924 C CA . GLN A 1 116 ? -1.130 -8.241 20.722 1.00 83.88 116 GLN A CA 1
ATOM 925 C C . GLN A 1 116 ? -1.225 -7.748 19.271 1.00 83.88 116 GLN A C 1
ATOM 927 O O . GLN A 1 116 ? -0.246 -7.829 18.539 1.00 83.88 116 GLN A O 1
ATOM 932 N N . ALA A 1 117 ? -2.355 -7.143 18.894 1.00 80.62 117 ALA A N 1
ATOM 933 C CA . ALA A 1 117 ? -2.533 -6.557 17.566 1.00 80.62 117 ALA A CA 1
ATOM 934 C C . ALA A 1 117 ? -1.587 -5.367 17.305 1.00 80.62 117 ALA A C 1
ATOM 936 O O . ALA A 1 117 ? -1.157 -5.142 16.179 1.00 80.62 117 ALA A O 1
ATOM 937 N N . GLU A 1 118 ? -1.254 -4.574 18.327 1.00 83.00 118 GLU A N 1
ATOM 938 C CA . GLU A 1 118 ? -0.217 -3.539 18.231 1.00 83.00 118 GLU A CA 1
ATOM 939 C C . GLU A 1 118 ? 1.146 -4.144 17.914 1.00 83.00 118 GLU A C 1
ATOM 941 O O . GLU A 1 118 ? 1.779 -3.715 16.953 1.00 83.00 118 GLU A O 1
ATOM 946 N N . LYS A 1 119 ? 1.539 -5.182 18.655 1.00 86.62 119 LYS A N 1
ATOM 947 C CA . LYS A 1 119 ? 2.806 -5.876 18.440 1.00 86.62 119 LYS A CA 1
ATOM 948 C C . LYS A 1 119 ? 2.900 -6.507 17.047 1.00 86.62 119 LYS A C 1
ATOM 950 O O . LYS A 1 119 ? 3.897 -6.308 16.368 1.00 86.62 119 LYS A O 1
ATOM 955 N N . GLU A 1 120 ? 1.860 -7.211 16.603 1.00 85.12 120 GLU A N 1
ATOM 956 C CA . GLU A 1 120 ? 1.819 -7.830 15.268 1.00 85.12 120 GLU A CA 1
ATOM 957 C C . GLU A 1 120 ? 1.972 -6.789 14.152 1.00 85.12 120 GLU A C 1
ATOM 959 O O . GLU A 1 120 ? 2.746 -6.990 13.219 1.00 85.12 120 GLU A O 1
ATOM 964 N N . ARG A 1 121 ? 1.311 -5.630 14.280 1.00 85.56 121 ARG A N 1
ATOM 965 C CA . ARG A 1 121 ? 1.476 -4.524 13.323 1.00 85.56 121 ARG A CA 1
ATOM 966 C C . ARG A 1 121 ? 2.888 -3.951 13.324 1.00 85.56 121 ARG A C 1
ATOM 968 O O . ARG A 1 121 ? 3.364 -3.540 12.268 1.00 85.56 121 ARG A O 1
ATOM 975 N N . ASP A 1 122 ? 3.539 -3.864 14.478 1.00 86.31 122 ASP A N 1
ATOM 976 C CA . ASP A 1 122 ? 4.914 -3.372 14.558 1.00 86.31 122 ASP A CA 1
ATOM 977 C C . ASP A 1 122 ? 5.893 -4.362 13.912 1.00 86.31 122 ASP A C 1
ATOM 979 O O . ASP A 1 122 ? 6.746 -3.944 13.126 1.00 86.31 122 ASP A O 1
ATOM 983 N N . ASP A 1 123 ? 5.710 -5.665 14.135 1.00 88.38 123 ASP A N 1
ATOM 984 C CA . ASP A 1 123 ? 6.500 -6.715 13.483 1.00 88.38 123 ASP A CA 1
ATOM 985 C C . ASP A 1 123 ? 6.320 -6.680 11.947 1.00 88.38 123 ASP A C 1
ATOM 987 O O . ASP A 1 123 ? 7.301 -6.708 11.196 1.00 88.38 123 ASP A O 1
ATOM 991 N N . GLU A 1 124 ? 5.083 -6.518 11.457 1.00 90.69 124 GLU A N 1
ATOM 992 C CA . GLU A 1 124 ? 4.786 -6.339 10.026 1.00 90.69 124 GLU A CA 1
ATOM 993 C C . GLU A 1 124 ? 5.423 -5.069 9.446 1.00 90.69 124 GLU A C 1
ATOM 995 O O . GLU A 1 124 ? 5.975 -5.089 8.342 1.00 90.69 124 GLU A O 1
ATOM 1000 N N . ARG A 1 125 ? 5.386 -3.953 10.186 1.00 90.50 125 ARG A N 1
ATOM 1001 C CA . ARG A 1 125 ? 6.021 -2.691 9.774 1.00 90.50 125 ARG A CA 1
ATOM 1002 C C . ARG A 1 125 ? 7.530 -2.839 9.641 1.00 90.50 125 ARG A C 1
ATOM 1004 O O . ARG A 1 125 ? 8.097 -2.322 8.679 1.00 90.50 125 ARG A O 1
ATOM 1011 N N . VAL A 1 126 ? 8.173 -3.549 10.567 1.00 94.19 126 VAL A N 1
ATOM 1012 C CA . VAL A 1 126 ? 9.612 -3.840 10.501 1.00 94.19 126 VAL A CA 1
ATOM 1013 C C . VAL A 1 126 ? 9.929 -4.711 9.285 1.00 94.19 126 VAL A C 1
ATOM 1015 O O . VAL A 1 126 ? 10.848 -4.394 8.527 1.00 94.19 126 VAL A O 1
ATOM 1018 N N . ALA A 1 127 ? 9.149 -5.769 9.045 1.00 94.19 127 ALA A N 1
ATOM 1019 C CA . ALA A 1 127 ? 9.328 -6.629 7.877 1.00 94.19 127 ALA A CA 1
ATOM 1020 C C . ALA A 1 127 ? 9.181 -5.846 6.559 1.00 94.19 127 ALA A C 1
ATOM 1022 O O . ALA A 1 127 ? 10.015 -5.977 5.658 1.00 94.19 127 ALA A O 1
ATOM 1023 N N . LEU A 1 128 ? 8.170 -4.978 6.468 1.00 94.88 128 LEU A N 1
ATOM 1024 C CA . LEU A 1 128 ? 7.948 -4.130 5.301 1.00 94.88 128 LEU A CA 1
ATOM 1025 C C . LEU A 1 128 ? 9.088 -3.121 5.102 1.00 94.88 128 LEU A C 1
ATOM 1027 O O . LEU A 1 128 ? 9.545 -2.938 3.975 1.00 94.88 128 LEU A O 1
ATOM 1031 N N . ALA A 1 129 ? 9.583 -2.499 6.174 1.00 95.00 129 ALA A N 1
ATOM 1032 C CA . ALA A 1 129 ? 10.713 -1.574 6.105 1.00 95.00 129 ALA A CA 1
ATOM 1033 C C . ALA A 1 129 ? 11.980 -2.257 5.562 1.00 95.00 129 ALA A C 1
ATOM 1035 O O . ALA A 1 129 ? 12.652 -1.703 4.689 1.00 95.00 129 ALA A O 1
ATOM 1036 N N . ASN A 1 130 ? 12.261 -3.483 6.010 1.00 94.94 130 ASN A N 1
ATOM 1037 C CA . ASN A 1 130 ? 13.384 -4.277 5.508 1.00 94.94 130 ASN A CA 1
ATOM 1038 C C . ASN A 1 130 ? 13.221 -4.622 4.021 1.00 94.94 130 ASN A C 1
ATOM 1040 O O . ASN A 1 130 ? 14.169 -4.491 3.246 1.00 94.94 130 ASN A O 1
ATOM 1044 N N . LEU A 1 131 ? 12.015 -5.012 3.596 1.00 96.81 131 LEU A N 1
ATOM 1045 C CA . LEU A 1 131 ? 11.734 -5.293 2.187 1.00 96.81 131 LEU A CA 1
ATOM 1046 C C . LEU A 1 131 ? 11.924 -4.044 1.312 1.00 96.81 131 LEU A C 1
ATOM 1048 O O . LEU A 1 131 ? 12.542 -4.122 0.251 1.00 96.81 131 LEU A O 1
ATOM 1052 N N . ILE A 1 132 ? 11.438 -2.888 1.771 1.00 97.19 132 ILE A N 1
ATOM 1053 C CA . ILE A 1 132 ? 11.611 -1.604 1.080 1.00 97.19 132 ILE A CA 1
ATOM 1054 C C . ILE A 1 132 ? 13.098 -1.259 0.945 1.00 97.19 132 ILE A C 1
ATOM 1056 O O . ILE A 1 132 ? 13.525 -0.832 -0.128 1.00 97.19 132 ILE A O 1
ATOM 1060 N N . ALA A 1 133 ? 13.891 -1.460 2.001 1.00 96.94 133 ALA A N 1
ATOM 1061 C CA . ALA A 1 133 ? 15.328 -1.207 1.971 1.00 96.94 133 ALA A CA 1
ATOM 1062 C C . ALA A 1 133 ? 16.046 -2.092 0.937 1.00 96.94 133 ALA A C 1
ATOM 1064 O O . ALA A 1 133 ? 16.839 -1.582 0.148 1.00 96.94 133 ALA A O 1
ATOM 1065 N N . ASN A 1 134 ? 15.714 -3.385 0.875 1.00 95.50 134 ASN A N 1
ATOM 1066 C CA . ASN A 1 134 ? 16.289 -4.304 -0.113 1.00 95.50 134 ASN A CA 1
ATOM 1067 C C . ASN A 1 134 ? 15.921 -3.905 -1.548 1.00 95.50 134 ASN A C 1
ATOM 1069 O O . ASN A 1 134 ? 16.799 -3.749 -2.393 1.00 95.50 134 ASN A O 1
ATOM 1073 N N . LEU A 1 135 ? 14.639 -3.631 -1.808 1.00 96.62 135 LEU A N 1
ATOM 1074 C CA . LEU A 1 135 ? 14.184 -3.178 -3.127 1.00 96.62 135 LEU A CA 1
ATOM 1075 C C . LEU A 1 135 ? 14.855 -1.866 -3.548 1.00 96.62 135 LEU A C 1
ATOM 1077 O O . LEU A 1 135 ? 15.113 -1.646 -4.731 1.00 96.62 135 LEU A O 1
ATOM 1081 N N . LYS A 1 136 ? 15.155 -0.983 -2.590 1.00 96.81 136 LYS A N 1
ATOM 1082 C CA . LYS A 1 136 ? 15.866 0.265 -2.865 1.00 96.81 136 LYS A CA 1
ATOM 1083 C C . LYS A 1 136 ? 17.281 0.005 -3.386 1.00 96.81 136 LYS A C 1
ATOM 1085 O O . LYS A 1 136 ? 17.673 0.644 -4.362 1.00 96.81 136 LYS A O 1
ATOM 1090 N N . LEU A 1 137 ? 17.999 -0.942 -2.781 1.00 96.44 137 LEU A N 1
ATOM 1091 C CA . LEU A 1 137 ? 19.333 -1.352 -3.227 1.00 96.44 137 LEU A CA 1
ATOM 1092 C C . LEU A 1 137 ? 19.290 -1.942 -4.642 1.00 96.44 137 LEU A C 1
ATOM 1094 O O . LEU A 1 137 ? 20.072 -1.527 -5.497 1.00 96.44 137 LEU A O 1
ATOM 1098 N N . ASP A 1 138 ? 18.327 -2.823 -4.920 1.00 96.00 138 ASP A N 1
ATOM 1099 C CA . ASP A 1 138 ? 18.168 -3.434 -6.246 1.00 96.00 138 ASP A CA 1
ATOM 1100 C C . ASP A 1 138 ? 17.886 -2.387 -7.334 1.00 96.00 138 ASP A C 1
ATOM 1102 O O . ASP A 1 138 ? 18.414 -2.457 -8.447 1.00 96.00 138 ASP A O 1
ATOM 1106 N N . VAL A 1 139 ? 17.066 -1.377 -7.027 1.00 97.44 139 VAL A N 1
ATOM 1107 C CA . VAL A 1 139 ? 16.782 -0.266 -7.950 1.00 97.44 139 VAL A CA 1
ATOM 1108 C C . VAL A 1 139 ? 18.043 0.546 -8.251 1.00 97.44 139 VAL A C 1
ATOM 1110 O O . VAL A 1 139 ? 18.271 0.918 -9.409 1.00 97.44 139 VAL A O 1
ATOM 1113 N N . ASP A 1 140 ? 18.871 0.816 -7.244 1.00 96.88 140 ASP A N 1
ATOM 1114 C CA . ASP A 1 140 ? 20.104 1.584 -7.416 1.00 96.88 140 ASP A CA 1
ATOM 1115 C C . ASP A 1 140 ? 21.157 0.800 -8.223 1.00 96.88 140 ASP A C 1
ATOM 1117 O O . ASP A 1 140 ? 21.782 1.366 -9.132 1.00 96.88 140 ASP A O 1
ATOM 1121 N N . GLU A 1 141 ? 21.290 -0.511 -7.991 1.00 97.25 141 GLU A N 1
ATOM 1122 C CA . GLU A 1 141 ? 22.169 -1.387 -8.781 1.00 97.25 141 GLU A CA 1
ATOM 1123 C C . GLU A 1 141 ? 21.688 -1.481 -10.240 1.00 97.25 141 GLU A C 1
ATOM 1125 O O . GLU A 1 141 ? 22.463 -1.276 -11.181 1.00 97.25 141 GLU A O 1
ATOM 1130 N N . ASN A 1 142 ? 20.379 -1.649 -10.459 1.00 96.38 142 ASN A N 1
ATOM 1131 C CA . ASN A 1 142 ? 19.784 -1.657 -11.799 1.00 96.38 142 ASN A CA 1
ATOM 1132 C C . ASN A 1 142 ? 20.033 -0.348 -12.557 1.00 96.38 142 ASN A C 1
ATOM 1134 O O . ASN A 1 142 ? 20.344 -0.352 -13.752 1.00 96.38 142 ASN A O 1
ATOM 1138 N N . LYS A 1 143 ? 19.960 0.795 -11.870 1.00 98.00 143 LYS A N 1
ATOM 1139 C CA . LYS A 1 143 ? 20.270 2.104 -12.458 1.00 98.00 143 LYS A CA 1
ATOM 1140 C C . LYS A 1 143 ? 21.736 2.198 -12.892 1.00 98.00 143 LYS A C 1
ATOM 1142 O O . LYS A 1 143 ? 22.039 2.794 -13.933 1.00 98.00 143 LYS A O 1
ATOM 1147 N N . LYS A 1 144 ? 22.652 1.602 -12.125 1.00 98.00 144 LYS A N 1
ATOM 1148 C CA . LYS A 1 144 ? 24.084 1.537 -12.448 1.00 98.00 144 LYS A CA 1
ATOM 1149 C C . LYS A 1 144 ? 24.337 0.664 -13.679 1.00 98.00 144 LYS A C 1
ATOM 1151 O O . LYS A 1 144 ? 25.016 1.123 -14.602 1.00 98.00 144 LYS A O 1
ATOM 1156 N N . ILE A 1 145 ? 23.717 -0.515 -13.742 1.00 97.75 145 ILE A N 1
ATOM 1157 C CA . ILE A 1 145 ? 23.781 -1.426 -14.896 1.00 97.75 145 ILE A CA 1
ATOM 1158 C C . ILE A 1 145 ? 23.228 -0.742 -16.152 1.00 97.75 145 ILE A C 1
ATOM 1160 O O . ILE A 1 145 ? 23.895 -0.718 -17.185 1.00 97.75 145 ILE A O 1
ATOM 1164 N N . GLN A 1 146 ? 22.068 -0.080 -16.071 1.00 97.56 146 GLN A N 1
ATOM 1165 C CA . GLN A 1 146 ? 21.509 0.658 -17.211 1.00 97.56 146 GLN A CA 1
ATOM 1166 C C . GLN A 1 146 ? 22.452 1.750 -17.732 1.00 97.56 146 GLN A C 1
ATOM 1168 O O . GLN A 1 146 ? 22.560 1.959 -18.943 1.00 97.56 146 GLN A O 1
ATOM 1173 N N . LYS A 1 147 ? 23.154 2.458 -16.839 1.00 98.12 147 LYS A N 1
ATOM 1174 C CA . LYS A 1 147 ? 24.136 3.478 -17.235 1.00 98.12 147 LYS A CA 1
ATOM 1175 C C . LYS A 1 147 ? 25.325 2.857 -17.970 1.00 98.12 147 LYS A C 1
ATOM 1177 O O . LYS A 1 147 ? 25.805 3.451 -18.934 1.00 98.12 147 LYS A O 1
ATOM 1182 N N . GLN A 1 148 ? 25.793 1.687 -17.536 1.00 97.75 148 GLN A N 1
ATOM 1183 C CA . GLN A 1 148 ? 26.855 0.950 -18.226 1.00 97.75 148 GLN A CA 1
ATOM 1184 C C . GLN A 1 148 ? 26.387 0.442 -19.594 1.00 97.75 148 GLN A C 1
ATOM 1186 O O . GLN A 1 148 ? 27.082 0.666 -20.582 1.00 97.75 148 GLN A O 1
ATOM 1191 N N . LEU A 1 149 ? 25.182 -0.130 -19.677 1.00 97.88 149 LEU A N 1
ATOM 1192 C CA . LEU A 1 149 ? 24.601 -0.621 -20.929 1.00 97.88 149 LEU A CA 1
ATOM 1193 C C . LEU A 1 149 ? 24.463 0.501 -21.968 1.00 97.88 149 LEU A C 1
ATOM 1195 O O . LEU A 1 149 ? 24.835 0.332 -23.126 1.00 97.88 149 LEU A O 1
ATOM 1199 N N . LYS A 1 150 ? 23.995 1.685 -21.549 1.00 97.94 150 LYS A N 1
ATOM 1200 C CA . LYS A 1 150 ? 23.918 2.862 -22.430 1.00 97.94 150 LYS A CA 1
ATOM 1201 C C . LYS A 1 150 ? 25.286 3.249 -22.989 1.00 97.94 150 LYS A C 1
ATOM 1203 O O . LYS A 1 150 ? 25.381 3.514 -24.182 1.00 97.94 150 LYS A O 1
ATOM 1208 N N . LYS A 1 151 ? 26.332 3.250 -22.154 1.00 97.81 151 LYS A N 1
ATOM 1209 C CA . LYS A 1 151 ? 27.704 3.541 -22.598 1.00 97.81 151 LYS A CA 1
ATOM 1210 C C . LYS A 1 151 ? 28.208 2.496 -23.597 1.00 97.81 151 LYS A C 1
ATOM 1212 O O . LYS A 1 151 ? 28.695 2.871 -24.658 1.00 97.81 151 LYS A O 1
ATOM 1217 N N . ALA A 1 152 ? 28.038 1.209 -23.292 1.00 97.12 152 ALA A N 1
ATOM 1218 C CA . ALA A 1 152 ? 28.434 0.125 -24.190 1.00 97.12 152 ALA A CA 1
ATOM 1219 C C . ALA A 1 152 ? 27.727 0.232 -25.552 1.00 97.12 152 ALA A C 1
ATOM 1221 O O . ALA A 1 152 ? 28.376 0.155 -26.591 1.00 97.12 152 ALA A O 1
ATOM 1222 N N . ASN A 1 153 ? 26.423 0.523 -25.556 1.00 96.94 153 ASN A N 1
ATOM 1223 C CA . ASN A 1 153 ? 25.655 0.710 -26.788 1.00 96.94 153 ASN A CA 1
ATOM 1224 C C . ASN A 1 153 ? 26.134 1.916 -27.604 1.00 96.94 153 ASN A C 1
ATOM 1226 O O . ASN A 1 153 ? 26.193 1.833 -28.829 1.00 96.94 153 ASN A O 1
ATOM 1230 N N . THR A 1 154 ? 26.495 3.030 -26.953 1.00 97.81 154 THR A N 1
ATOM 1231 C CA . THR A 1 154 ? 27.062 4.184 -27.668 1.00 97.81 154 THR A CA 1
ATOM 1232 C C . THR A 1 154 ? 28.413 3.859 -28.303 1.00 97.81 154 THR A C 1
ATOM 1234 O O . THR A 1 154 ? 28.642 4.251 -29.445 1.00 97.81 154 THR A O 1
ATOM 1237 N N . THR A 1 155 ? 29.270 3.100 -27.612 1.00 98.06 155 THR A N 1
ATOM 1238 C CA . THR A 1 155 ? 30.572 2.665 -28.139 1.00 98.06 155 THR A CA 1
ATOM 1239 C C . THR A 1 155 ? 30.401 1.715 -29.321 1.00 98.06 155 THR A C 1
ATOM 1241 O O . THR A 1 155 ? 30.935 1.983 -30.392 1.00 98.06 155 THR A O 1
ATOM 1244 N N . LEU A 1 156 ? 29.573 0.674 -29.179 1.00 97.75 156 LEU A N 1
ATOM 1245 C CA . LEU A 1 156 ? 29.298 -0.284 -30.255 1.00 97.75 156 LEU A CA 1
ATOM 1246 C C . LEU A 1 156 ? 28.706 0.391 -31.498 1.00 97.75 156 LEU A C 1
ATOM 1248 O O . LEU A 1 156 ? 29.071 0.056 -32.622 1.00 97.75 156 LEU A O 1
ATOM 1252 N N . ALA A 1 157 ? 27.812 1.369 -31.324 1.00 97.25 157 ALA A N 1
ATOM 1253 C CA . ALA A 1 157 ? 27.254 2.124 -32.444 1.00 97.25 157 ALA A CA 1
ATOM 1254 C C . ALA A 1 157 ? 28.324 2.943 -33.189 1.00 97.25 157 ALA A C 1
ATOM 1256 O O . ALA A 1 157 ? 28.267 3.061 -34.418 1.00 97.25 157 ALA A O 1
ATOM 1257 N N . GLN A 1 158 ? 29.298 3.500 -32.462 1.00 97.12 158 GLN A N 1
A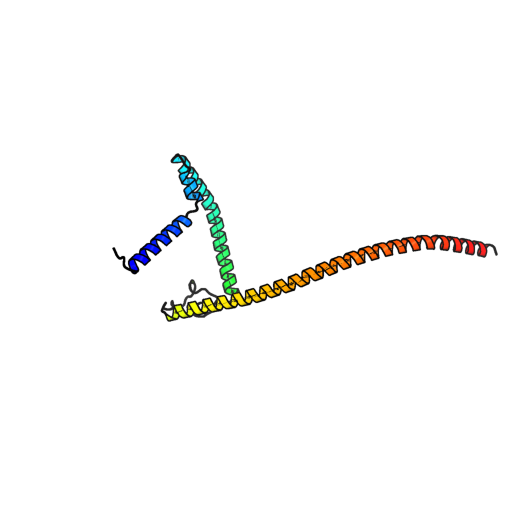TOM 1258 C CA . GLN A 1 158 ? 30.422 4.219 -33.054 1.00 97.12 158 GLN A CA 1
ATOM 1259 C C . GLN A 1 158 ? 31.356 3.268 -33.814 1.00 97.12 158 GLN A C 1
ATOM 1261 O O . GLN A 1 158 ? 31.643 3.523 -34.984 1.00 97.12 158 GLN A O 1
ATOM 1266 N N . GLU A 1 159 ? 31.746 2.147 -33.204 1.00 96.75 159 GLU A N 1
ATOM 1267 C CA . GLU A 1 159 ? 32.576 1.118 -33.845 1.00 96.75 159 GLU A CA 1
ATOM 1268 C C . GLU A 1 159 ? 31.914 0.580 -35.120 1.00 96.75 159 GLU A C 1
ATOM 1270 O O . GLU A 1 159 ? 32.544 0.516 -36.173 1.00 96.75 159 GLU A O 1
ATOM 1275 N N . LEU A 1 160 ? 30.607 0.295 -35.083 1.00 96.88 160 LEU A N 1
ATOM 1276 C CA . LEU A 1 160 ? 29.856 -0.156 -36.257 1.00 96.88 160 LEU A CA 1
ATOM 1277 C C . LEU A 1 160 ? 29.901 0.877 -37.398 1.00 96.88 160 LEU A C 1
ATOM 1279 O O . LEU A 1 160 ? 30.031 0.517 -38.572 1.00 96.88 160 LEU A O 1
ATOM 1283 N N . LYS A 1 161 ? 29.802 2.172 -37.071 1.00 96.69 161 LYS A N 1
ATOM 1284 C CA . LYS A 1 161 ? 29.884 3.267 -38.050 1.00 96.69 161 LYS A CA 1
ATOM 1285 C C . LYS A 1 161 ? 31.283 3.369 -38.662 1.00 96.69 161 LYS A C 1
ATOM 1287 O O . LYS A 1 161 ? 31.405 3.578 -39.874 1.00 96.69 161 LYS A O 1
ATOM 1292 N N . GLU A 1 162 ? 32.323 3.199 -37.854 1.00 96.06 162 GLU A N 1
ATOM 1293 C CA . GLU A 1 162 ? 33.713 3.157 -38.313 1.00 96.06 162 GLU A CA 1
ATOM 1294 C C . GLU A 1 162 ? 33.953 1.944 -39.222 1.00 96.06 162 GLU A C 1
ATOM 1296 O O . GLU A 1 162 ? 34.387 2.125 -40.362 1.00 96.06 162 GLU A O 1
ATOM 1301 N N . CYS A 1 163 ? 33.550 0.739 -38.804 1.00 94.38 163 CYS A N 1
ATOM 1302 C CA . CYS A 1 163 ? 33.625 -0.480 -39.615 1.00 94.38 163 CYS A CA 1
ATOM 1303 C C . CYS A 1 163 ? 32.902 -0.325 -40.959 1.00 94.38 163 CYS A C 1
ATOM 1305 O O . CYS A 1 163 ? 33.453 -0.672 -42.004 1.00 94.38 163 CYS A O 1
ATOM 1307 N N . LYS A 1 164 ? 31.696 0.258 -40.963 1.00 95.69 164 LYS A N 1
ATOM 1308 C CA . LYS A 1 164 ? 30.941 0.533 -42.196 1.00 95.69 164 LYS A CA 1
ATOM 1309 C C . LYS A 1 164 ? 31.692 1.489 -43.128 1.00 95.69 164 LYS A C 1
ATOM 1311 O O . LYS A 1 164 ? 31.690 1.297 -44.343 1.00 95.69 164 LYS A O 1
ATOM 1316 N N . THR A 1 165 ? 32.355 2.499 -42.568 1.00 93.81 165 THR A N 1
ATOM 1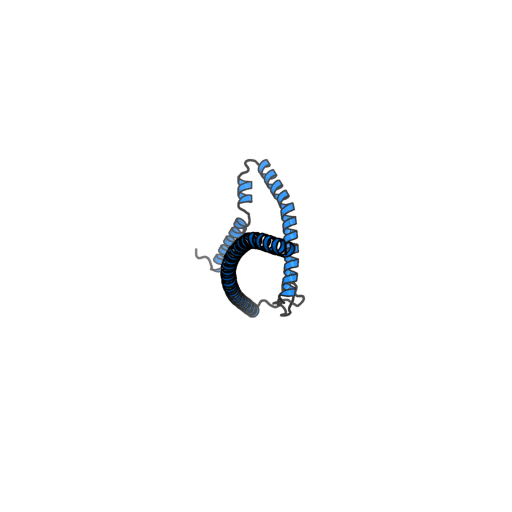317 C CA . THR A 1 165 ? 33.161 3.462 -43.332 1.00 93.81 165 THR A CA 1
ATOM 1318 C C . THR A 1 165 ? 34.407 2.802 -43.924 1.00 93.81 165 THR A C 1
ATOM 1320 O O . THR A 1 165 ? 34.747 3.061 -45.079 1.00 93.81 165 THR A O 1
ATOM 1323 N N . ILE A 1 166 ? 35.071 1.926 -43.164 1.00 93.56 166 ILE A N 1
ATOM 1324 C CA . ILE A 1 166 ? 36.227 1.149 -43.629 1.00 93.56 166 ILE A CA 1
ATOM 1325 C C . ILE A 1 166 ? 35.814 0.224 -44.781 1.00 93.56 166 ILE A C 1
ATOM 1327 O O . ILE A 1 166 ? 36.443 0.262 -45.836 1.00 93.56 166 ILE A O 1
ATOM 1331 N N . LEU A 1 167 ? 34.715 -0.523 -44.632 1.00 91.12 167 LEU A N 1
ATOM 1332 C CA . LEU A 1 167 ? 34.194 -1.420 -45.671 1.00 91.12 167 LEU A CA 1
ATOM 1333 C C . LEU A 1 167 ? 33.854 -0.678 -46.979 1.00 91.12 167 LEU A C 1
ATOM 1335 O O . LEU A 1 167 ? 34.136 -1.158 -48.078 1.00 91.12 167 LEU A O 1
ATOM 1339 N N . ALA A 1 168 ? 33.274 0.521 -46.882 1.00 88.94 168 ALA A N 1
ATOM 1340 C CA . ALA A 1 168 ? 32.977 1.349 -48.053 1.00 88.94 168 ALA A CA 1
ATOM 1341 C C . ALA A 1 168 ? 34.249 1.830 -48.781 1.00 88.94 168 ALA A C 1
ATOM 1343 O O . ALA A 1 168 ? 34.249 1.965 -50.004 1.00 88.94 168 ALA A O 1
ATOM 1344 N N . LYS A 1 169 ? 35.342 2.080 -48.046 1.00 88.12 169 LYS A N 1
ATOM 1345 C CA . LYS A 1 169 ? 36.635 2.465 -48.631 1.00 88.12 169 LYS A CA 1
ATOM 1346 C C . LYS A 1 169 ? 37.347 1.291 -49.302 1.00 88.12 169 LYS A C 1
ATOM 1348 O O . LYS A 1 169 ? 37.968 1.504 -50.335 1.00 88.12 169 LYS A O 1
ATOM 1353 N N . THR A 1 170 ? 37.266 0.081 -48.745 1.00 83.62 170 THR A N 1
ATOM 1354 C CA . THR A 1 170 ? 37.956 -1.108 -49.282 1.00 83.62 170 THR A CA 1
ATOM 1355 C C . THR A 1 170 ? 37.215 -1.773 -50.444 1.00 83.62 170 THR A C 1
ATOM 1357 O O . THR A 1 170 ? 37.852 -2.355 -51.318 1.00 83.62 170 THR A O 1
ATOM 1360 N N . SER A 1 171 ? 35.886 -1.656 -50.506 1.00 79.19 171 SER A N 1
ATOM 1361 C CA . SER A 1 171 ? 35.075 -2.223 -51.598 1.00 79.19 171 SER A CA 1
ATOM 1362 C C . SER A 1 171 ? 35.256 -1.513 -52.946 1.00 79.19 171 SER A C 1
ATOM 1364 O O . SER A 1 171 ? 35.219 -2.174 -53.982 1.00 79.19 171 SER A O 1
ATOM 1366 N N . LYS A 1 172 ? 35.510 -0.196 -52.955 1.00 69.94 172 LYS A N 1
ATOM 1367 C CA . LYS A 1 172 ? 35.781 0.582 -54.181 1.00 69.94 172 LYS A CA 1
ATOM 1368 C C . LYS A 1 172 ? 36.987 0.072 -54.998 1.00 69.94 172 LYS A C 1
ATOM 1370 O O . LYS A 1 172 ? 36.784 -0.303 -56.150 1.00 69.94 172 LYS A O 1
ATOM 1375 N N . PRO A 1 173 ? 38.210 -0.013 -54.437 1.00 64.31 173 PRO A N 1
ATOM 1376 C CA . PRO A 1 173 ? 39.383 -0.459 -55.191 1.00 64.31 173 PRO A CA 1
ATOM 1377 C C . PRO A 1 173 ? 39.323 -1.944 -55.579 1.00 64.31 173 PRO A C 1
ATOM 1379 O O . PRO A 1 173 ? 39.917 -2.334 -56.580 1.00 64.31 173 PRO A O 1
ATOM 1382 N N . LEU A 1 17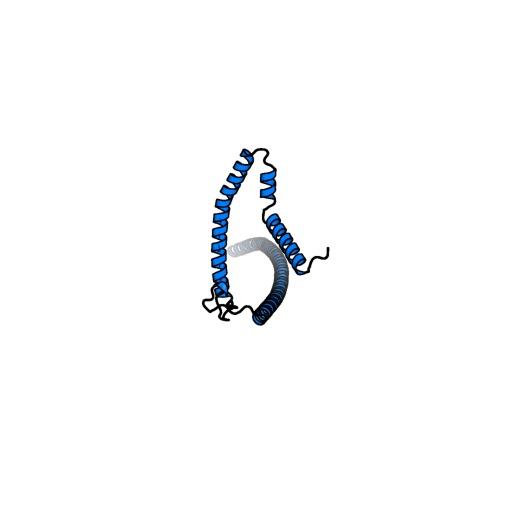4 ? 38.583 -2.782 -54.839 1.00 61.81 174 LEU A N 1
ATOM 1383 C CA . LEU A 1 174 ? 38.392 -4.192 -55.199 1.00 61.81 174 LEU A CA 1
ATOM 1384 C C . LEU A 1 174 ? 37.543 -4.347 -56.476 1.00 61.81 174 LEU A C 1
ATOM 1386 O O . LEU A 1 174 ? 37.844 -5.196 -57.314 1.00 61.81 174 LEU A O 1
ATOM 1390 N N . GLY A 1 175 ? 36.511 -3.512 -56.648 1.00 63.44 175 GLY A N 1
ATOM 1391 C CA . GLY A 1 175 ? 35.696 -3.485 -57.868 1.00 63.44 175 GLY A CA 1
ATOM 1392 C C . GLY A 1 175 ? 36.483 -3.012 -59.092 1.00 63.44 175 GLY A C 1
ATOM 1393 O O . GLY A 1 175 ? 36.418 -3.637 -60.149 1.00 63.44 175 GLY A O 1
ATOM 1394 N N . GLU A 1 176 ? 37.290 -1.963 -58.929 1.00 60.91 176 GLU A N 1
ATOM 1395 C CA . GLU A 1 176 ? 38.168 -1.442 -59.985 1.00 60.91 176 GLU A CA 1
ATOM 1396 C C . GLU A 1 176 ? 39.253 -2.460 -60.373 1.00 60.91 176 GLU A C 1
ATOM 1398 O O . GLU A 1 176 ? 39.454 -2.733 -61.554 1.00 60.91 176 GLU A O 1
ATOM 1403 N N . SER A 1 177 ? 39.904 -3.098 -59.395 1.00 63.25 177 SER A N 1
ATOM 1404 C CA . SER A 1 177 ? 40.948 -4.099 -59.648 1.00 63.25 177 SER A CA 1
ATOM 1405 C C . SER A 1 177 ? 40.414 -5.352 -60.358 1.00 63.25 177 SER A C 1
ATOM 1407 O O . SER A 1 177 ? 41.063 -5.863 -61.273 1.00 63.25 177 SER A O 1
ATOM 1409 N N . ASN A 1 178 ? 39.204 -5.810 -60.013 1.00 60.81 178 ASN A N 1
ATOM 1410 C CA . ASN A 1 178 ? 38.544 -6.908 -60.724 1.00 60.81 178 ASN A CA 1
ATOM 1411 C C . ASN A 1 178 ? 38.184 -6.514 -62.167 1.00 60.81 178 ASN A C 1
ATOM 1413 O O . ASN A 1 178 ? 38.449 -7.288 -63.080 1.00 60.81 178 ASN A O 1
ATOM 1417 N N . SER A 1 179 ? 37.686 -5.292 -62.393 1.00 63.38 179 SER A N 1
ATOM 1418 C CA . SER A 1 179 ? 37.398 -4.784 -63.743 1.00 63.38 179 SER A CA 1
ATOM 1419 C C . SER A 1 179 ? 38.644 -4.717 -64.629 1.00 63.38 179 SER A C 1
ATOM 1421 O O . SER A 1 179 ? 38.562 -5.034 -65.816 1.00 63.38 179 SER A O 1
ATOM 1423 N N . VAL A 1 180 ? 39.794 -4.309 -64.081 1.00 65.19 180 VAL A N 1
ATOM 1424 C CA . VAL A 1 180 ? 41.059 -4.280 -64.834 1.00 65.19 180 VAL A CA 1
ATOM 1425 C C . VAL A 1 180 ? 41.512 -5.696 -65.187 1.00 65.19 180 VAL A C 1
ATOM 1427 O O . VAL A 1 180 ? 41.886 -5.944 -66.331 1.00 65.19 180 VAL A O 1
ATOM 1430 N N . ARG A 1 181 ? 41.436 -6.642 -64.240 1.00 67.69 181 ARG A N 1
ATOM 1431 C CA . ARG A 1 181 ? 41.789 -8.047 -64.494 1.00 67.69 181 ARG A CA 1
ATOM 1432 C C . ARG A 1 181 ? 40.892 -8.674 -65.565 1.00 67.69 181 ARG A C 1
ATOM 1434 O O . ARG A 1 181 ? 41.407 -9.320 -66.472 1.00 67.69 181 ARG A O 1
ATOM 1441 N N . ASP A 1 182 ? 39.584 -8.461 -65.484 1.00 69.50 182 ASP A N 1
ATOM 1442 C CA . ASP A 1 182 ? 38.625 -9.047 -66.424 1.00 69.50 182 ASP A CA 1
ATOM 1443 C C . ASP A 1 182 ? 38.782 -8.438 -67.830 1.00 69.50 182 ASP A C 1
ATOM 1445 O O . ASP A 1 182 ? 38.732 -9.157 -68.824 1.00 69.50 182 ASP A O 1
ATOM 1449 N N . SER A 1 183 ? 39.095 -7.138 -67.923 1.00 68.69 183 SER A N 1
ATOM 1450 C CA . SER A 1 183 ? 39.432 -6.484 -69.198 1.00 68.69 183 SER A CA 1
ATOM 1451 C C . SER A 1 183 ? 40.706 -7.059 -69.829 1.00 68.69 183 SER A C 1
ATOM 1453 O O . SER A 1 183 ? 40.776 -7.210 -71.046 1.00 68.69 183 SER A O 1
ATOM 1455 N N . PHE A 1 184 ? 41.709 -7.403 -69.014 1.00 66.19 184 PHE A N 1
ATOM 1456 C CA . PHE A 1 184 ? 42.957 -8.005 -69.489 1.00 66.19 184 PHE A CA 1
ATOM 1457 C C . PHE A 1 184 ? 42.759 -9.452 -69.969 1.00 66.19 184 PHE A C 1
ATOM 1459 O O . PHE A 1 184 ? 43.388 -9.867 -70.936 1.00 66.19 184 PHE A O 1
ATOM 1466 N N . LEU A 1 185 ? 41.860 -10.210 -69.330 1.00 68.00 185 LEU A N 1
ATOM 1467 C CA . LEU A 1 185 ? 41.527 -11.586 -69.720 1.00 68.00 185 LEU A CA 1
ATOM 1468 C C . LEU A 1 185 ? 40.705 -11.678 -71.014 1.00 68.00 185 LEU A C 1
ATOM 1470 O O . LEU A 1 185 ? 40.789 -12.690 -71.696 1.00 68.00 185 LEU A O 1
ATOM 1474 N N . ILE A 1 186 ? 39.927 -10.649 -71.361 1.00 70.12 186 ILE A N 1
ATOM 1475 C CA . ILE A 1 186 ? 39.167 -10.591 -72.626 1.00 70.12 186 ILE A CA 1
ATOM 1476 C C . ILE A 1 186 ? 40.075 -10.237 -73.823 1.00 70.12 186 ILE A C 1
ATOM 1478 O O . ILE A 1 186 ? 39.716 -10.500 -74.968 1.00 70.12 186 ILE A O 1
ATOM 1482 N N . ALA A 1 187 ? 41.242 -9.633 -73.575 1.00 66.31 187 ALA A N 1
ATOM 1483 C CA . ALA A 1 187 ? 42.172 -9.166 -74.606 1.00 66.31 187 ALA A CA 1
ATOM 1484 C C . ALA A 1 187 ? 43.244 -10.199 -75.031 1.00 66.31 187 ALA A C 1
ATOM 1486 O O . ALA A 1 187 ? 44.077 -9.875 -75.880 1.00 66.31 187 ALA A O 1
ATOM 1487 N N . LEU A 1 188 ? 43.239 -11.403 -74.446 1.00 60.41 188 LEU A N 1
ATOM 1488 C CA . LEU A 1 188 ? 44.124 -12.539 -74.755 1.00 60.41 188 LEU A CA 1
ATOM 1489 C C . LEU A 1 188 ? 43.354 -13.642 -75.487 1.00 60.41 188 LEU A C 1
ATOM 1491 O O . LEU A 1 188 ? 43.962 -14.259 -76.389 1.00 60.41 188 LEU A O 1
#

Secondary structure (DSSP, 8-state):
----HHHHHHHHHHHHHHHHHHTTS-HHHHHHHHT-SSHHHHHHHHHHHHHHHHHHHHHHHHHHHHHHHHHHHHHHHHTPBPTTT--BSS-GGG--SPPPP--HHHHHHHHHHHHHHHHHHHHHHHHHHHHHHHHHHHHHHHHHHHHHHHHHHHHHHHHHHHHHHHHHHHHHHHHHHHHHHHHHHHT-

InterPro domains:
  IPR001878 Zinc finger, CCHC-type [PF00098] (81-97)
  IPR001878 Zinc finger, CCHC-type [PS50158] (82-97)
  IPR001878 Zinc finger, CCHC-type [SM00343] (81-97)
  IPR036875 Zinc finger, CCHC-type superfamily [SSF57756] (77-106)

pLDDT: mean 78.42, std 13.77, range [48.53, 98.12]

Organism: Tanacetum cinerariifolium (NCBI:txid118510)

Foldseek 3Di:
DDDDPVVVVVVVVVVVVVVCVVVVPDPCLVVCCVPDPDPVSNVVSVVVVVVVVVVVVVVVVVVVVVCVVVVQVCQVPVQPAALQPRHTSDHVVPDPDDGDDPDPVSVVVVVVVVVVVVVVVVVVVVVVVVVVVVVVVVVVVVVVVVVVVVVVVVVVVVVVVVVVVVCVVVVVVVVVVVVVVVVVVVVD